Protein AF-A0A0C3FRU8-F1 (afdb_monomer_lite)

Structure (mmCIF, N/CA/C/O backbone):
data_AF-A0A0C3FRU8-F1
#
_entry.id   AF-A0A0C3FRU8-F1
#
loop_
_atom_site.group_PDB
_atom_site.id
_atom_site.type_symbol
_atom_site.label_atom_id
_atom_site.label_alt_id
_atom_site.label_comp_id
_atom_site.label_asym_id
_atom_site.label_entity_id
_atom_site.label_seq_id
_atom_site.pdbx_PDB_ins_code
_atom_site.Cartn_x
_atom_site.Cartn_y
_atom_site.Cartn_z
_atom_site.occupancy
_atom_site.B_iso_or_equiv
_atom_site.auth_seq_id
_atom_site.auth_comp_id
_atom_site.auth_asym_id
_atom_site.auth_atom_id
_atom_site.pdbx_PDB_model_num
ATOM 1 N N . MET A 1 1 ? 26.651 2.611 -16.650 1.00 27.42 1 MET A N 1
ATOM 2 C CA . MET A 1 1 ? 25.769 3.786 -16.815 1.00 27.42 1 MET A CA 1
ATOM 3 C C . MET A 1 1 ? 24.442 3.324 -16.252 1.00 27.42 1 MET A C 1
ATOM 5 O O . MET A 1 1 ? 23.849 2.434 -16.842 1.00 27.42 1 MET A O 1
ATOM 9 N N . PHE A 1 2 ? 24.129 3.747 -15.031 1.00 24.03 2 PHE A N 1
ATOM 10 C CA . PHE A 1 2 ? 23.036 3.198 -14.231 1.00 24.03 2 PHE A CA 1
ATOM 11 C C . PHE A 1 2 ? 21.707 3.768 -14.734 1.00 24.03 2 PHE A C 1
ATOM 13 O O . PHE A 1 2 ? 21.603 4.980 -14.924 1.00 24.03 2 PHE A O 1
ATOM 20 N N . GLY A 1 3 ? 20.741 2.897 -15.025 1.00 29.14 3 GLY A N 1
ATOM 21 C CA . GLY A 1 3 ? 19.379 3.303 -15.348 1.00 29.14 3 GLY A CA 1
ATOM 22 C C . GLY A 1 3 ? 18.681 3.695 -14.055 1.00 29.14 3 GLY A C 1
ATOM 23 O O . GLY A 1 3 ? 18.432 2.847 -13.211 1.00 29.14 3 GLY A O 1
ATOM 24 N N . GLU A 1 4 ? 18.432 4.987 -13.870 1.00 30.77 4 GLU A N 1
ATOM 25 C CA . GLU A 1 4 ? 17.578 5.464 -12.784 1.00 30.77 4 GLU A CA 1
ATOM 26 C C . GLU A 1 4 ? 16.151 4.933 -13.012 1.00 30.77 4 GLU A C 1
ATOM 28 O O . GLU A 1 4 ? 15.648 5.081 -14.133 1.00 30.77 4 GLU A O 1
ATOM 33 N N . PRO A 1 5 ? 15.456 4.385 -11.997 1.00 36.12 5 PRO A N 1
ATOM 34 C CA . PRO A 1 5 ? 14.020 4.171 -12.093 1.00 36.12 5 PRO A CA 1
ATOM 35 C C . PRO A 1 5 ? 13.363 5.534 -12.304 1.00 36.12 5 PRO A C 1
ATOM 37 O O . PRO A 1 5 ? 13.671 6.496 -11.606 1.00 36.12 5 PRO A O 1
ATOM 40 N N . LYS A 1 6 ? 12.487 5.661 -13.295 1.00 37.97 6 LYS A N 1
ATOM 41 C CA . LYS A 1 6 ? 11.754 6.904 -13.594 1.00 37.97 6 LYS A CA 1
ATOM 42 C C . LYS A 1 6 ? 10.280 6.667 -13.324 1.00 37.97 6 LYS A C 1
ATOM 44 O O . LYS A 1 6 ? 9.887 5.515 -13.386 1.00 37.97 6 LYS A O 1
ATOM 49 N N . TYR A 1 7 ? 9.518 7.744 -13.064 1.00 50.06 7 TYR A N 1
ATOM 50 C CA . TYR A 1 7 ? 8.046 7.932 -13.161 1.00 50.06 7 TYR A CA 1
ATOM 51 C C . TYR A 1 7 ? 7.369 8.620 -11.941 1.00 50.06 7 TYR A C 1
ATOM 53 O O . TYR A 1 7 ? 8.049 9.232 -11.135 1.00 50.06 7 TYR A O 1
ATOM 61 N N . TRP A 1 8 ? 6.030 8.753 -11.941 1.00 41.44 8 TRP A N 1
ATOM 62 C CA . TRP A 1 8 ? 5.285 10.034 -11.983 1.00 41.44 8 TRP A CA 1
ATOM 63 C C . TRP A 1 8 ? 4.679 10.591 -10.670 1.00 41.44 8 TRP A C 1
ATOM 65 O O . TRP A 1 8 ? 3.616 10.144 -10.251 1.00 41.44 8 TRP A O 1
ATOM 75 N N . SER A 1 9 ? 5.152 11.766 -10.231 1.00 34.16 9 SER A N 1
ATOM 76 C CA . SER A 1 9 ? 4.346 12.812 -9.565 1.00 34.16 9 SER A CA 1
ATOM 77 C C . SER A 1 9 ? 4.617 14.171 -10.229 1.00 34.16 9 SER A C 1
ATOM 79 O O . SER A 1 9 ? 5.752 14.484 -10.573 1.00 34.16 9 SER A O 1
ATOM 81 N N . GLU A 1 10 ? 3.580 14.990 -10.461 1.00 37.12 10 GLU A N 1
ATOM 82 C CA . GLU A 1 10 ? 3.728 16.330 -11.069 1.00 37.12 10 GLU A CA 1
ATOM 83 C C . GLU A 1 10 ? 4.418 17.338 -10.131 1.00 37.12 10 GLU A C 1
ATOM 85 O O . GLU A 1 10 ? 4.717 18.450 -10.568 1.00 37.12 10 GLU A O 1
ATOM 90 N N . THR A 1 11 ? 4.678 16.969 -8.872 1.00 39.62 11 THR A N 1
ATOM 91 C CA . THR A 1 11 ? 5.199 17.902 -7.870 1.00 39.62 11 THR A CA 1
ATOM 92 C C . THR A 1 11 ? 6.456 17.441 -7.147 1.00 39.62 11 THR A C 1
ATOM 94 O O . THR A 1 11 ? 7.311 18.289 -6.942 1.00 39.62 11 THR A O 1
ATOM 97 N N . GLU A 1 12 ? 6.638 16.173 -6.775 1.00 38.62 12 GLU A N 1
ATOM 98 C CA . GLU A 1 12 ? 7.762 15.792 -5.898 1.00 38.62 12 GLU A CA 1
ATOM 99 C C . GLU A 1 12 ? 8.149 14.318 -6.097 1.00 38.62 12 GLU A C 1
ATOM 101 O O . GLU A 1 12 ? 7.322 13.432 -5.896 1.00 38.62 12 GLU A O 1
ATOM 106 N N . GLY A 1 13 ? 9.403 14.065 -6.487 1.00 39.97 13 GLY A N 1
ATOM 107 C CA . GLY A 1 13 ? 10.055 12.757 -6.353 1.00 39.97 13 GLY A CA 1
ATOM 108 C C . GLY A 1 13 ? 9.931 11.781 -7.530 1.00 39.97 13 GLY A C 1
ATOM 109 O O . GLY A 1 13 ? 8.904 11.682 -8.200 1.00 39.97 13 GLY A O 1
ATOM 110 N N . ILE A 1 14 ? 11.024 11.048 -7.756 1.00 38.88 14 ILE A N 1
ATOM 111 C CA . ILE A 1 14 ? 11.092 9.859 -8.607 1.00 38.88 14 ILE A CA 1
ATOM 112 C C . ILE A 1 14 ? 10.197 8.784 -7.976 1.00 38.88 14 ILE A C 1
ATOM 114 O O . ILE A 1 14 ? 10.424 8.380 -6.839 1.00 38.88 14 ILE A O 1
ATOM 118 N N . GLN A 1 15 ? 9.175 8.342 -8.699 1.00 45.66 15 GLN A N 1
ATOM 119 C CA . GLN A 1 15 ? 8.294 7.241 -8.321 1.00 45.66 15 GLN A CA 1
ATOM 120 C C . GLN A 1 15 ? 8.460 6.110 -9.342 1.00 45.66 15 GLN A C 1
ATOM 122 O O . GLN A 1 15 ? 8.567 6.377 -10.536 1.00 45.66 15 GLN A O 1
ATOM 127 N N . SER A 1 16 ? 8.454 4.846 -8.915 1.00 46.94 16 SER A N 1
ATOM 128 C CA . SER A 1 16 ? 8.273 3.707 -9.826 1.00 46.94 16 SER A CA 1
ATOM 129 C C . SER A 1 16 ? 7.038 3.938 -10.719 1.00 46.94 16 SER A C 1
ATOM 131 O O . SER A 1 16 ? 6.096 4.609 -10.297 1.00 46.94 16 SER A O 1
ATOM 133 N N . GLY A 1 17 ? 7.032 3.399 -11.947 1.00 49.47 17 GLY A N 1
ATOM 134 C CA . GLY A 1 17 ? 6.033 3.566 -13.031 1.00 49.47 17 GLY A CA 1
ATOM 135 C C . GLY A 1 17 ? 4.591 3.165 -12.758 1.00 49.47 17 GLY A C 1
ATOM 136 O O . GLY A 1 17 ? 3.829 2.870 -13.679 1.00 49.47 17 GLY A O 1
ATOM 137 N N . VAL A 1 18 ? 4.195 3.156 -11.501 1.00 60.84 18 VAL A N 1
ATOM 138 C CA . VAL A 1 18 ? 3.008 2.507 -11.017 1.00 60.84 18 VAL A CA 1
ATOM 139 C C . VAL A 1 18 ? 1.852 3.498 -11.046 1.00 60.84 18 VAL A C 1
ATOM 141 O O . VAL A 1 18 ? 1.688 4.351 -10.179 1.00 60.84 18 VAL A O 1
ATOM 144 N N . GLU A 1 19 ? 1.043 3.411 -12.103 1.00 67.62 19 GLU A N 1
ATOM 145 C CA . GLU A 1 19 ? -0.151 4.244 -12.223 1.00 67.62 19 GLU A CA 1
ATOM 146 C C . GLU A 1 19 ? -1.104 3.994 -11.038 1.00 67.62 19 GLU A C 1
ATOM 148 O O . GLU A 1 19 ? -1.337 2.837 -10.671 1.00 67.62 19 GLU A O 1
ATOM 153 N N . PRO A 1 20 ? -1.737 5.042 -10.483 1.00 70.12 20 PRO A N 1
ATOM 154 C CA . PRO A 1 20 ? -2.763 4.864 -9.466 1.00 70.12 20 PRO A CA 1
ATOM 155 C C . PRO A 1 20 ? -3.944 4.058 -10.001 1.00 70.12 20 PRO A C 1
ATOM 157 O O . PRO A 1 20 ? -4.332 4.223 -11.164 1.00 70.12 20 PRO A O 1
ATOM 160 N N . CYS A 1 21 ? -4.580 3.244 -9.155 1.00 77.44 21 CYS A N 1
ATOM 161 C CA . CYS A 1 21 ? -5.745 2.480 -9.585 1.00 77.44 21 CYS A CA 1
ATOM 162 C C . CYS A 1 21 ? -6.875 3.424 -10.057 1.00 77.44 21 CYS A C 1
ATOM 164 O O . CYS A 1 21 ? -7.351 4.253 -9.271 1.00 77.44 21 CYS A O 1
ATOM 166 N N . PRO A 1 22 ? -7.347 3.314 -11.315 1.00 74.06 22 PRO A N 1
ATOM 167 C CA . PRO A 1 22 ? -8.336 4.233 -11.876 1.00 74.06 22 PRO A CA 1
ATOM 168 C C . PRO A 1 22 ? -9.780 3.875 -11.503 1.00 74.06 22 PRO A C 1
ATOM 170 O O . PRO A 1 22 ? -10.696 4.639 -11.802 1.00 74.06 22 PRO A O 1
ATOM 173 N N . THR A 1 23 ? -10.007 2.718 -10.886 1.00 80.69 23 THR A N 1
ATOM 174 C CA . THR A 1 23 ? -11.335 2.219 -10.508 1.00 80.69 23 THR A CA 1
ATOM 175 C C . THR A 1 23 ? -11.465 2.170 -8.992 1.00 80.69 23 THR A C 1
ATOM 177 O O . THR A 1 23 ? -10.533 1.696 -8.350 1.00 80.69 23 THR A O 1
ATOM 180 N N . PRO A 1 24 ? -12.582 2.613 -8.388 1.00 85.00 24 PRO A N 1
ATOM 181 C CA . PRO A 1 24 ? -12.748 2.560 -6.938 1.00 85.00 24 PRO A CA 1
ATOM 182 C C . PRO A 1 24 ? -12.550 1.145 -6.377 1.00 85.00 24 PRO A C 1
ATOM 184 O O . PRO A 1 24 ? -13.240 0.214 -6.791 1.00 85.00 24 PRO A O 1
ATOM 187 N N . ILE A 1 25 ? -11.649 1.004 -5.405 1.00 87.25 25 ILE A N 1
ATOM 188 C CA . ILE A 1 25 ? -11.403 -0.240 -4.671 1.00 87.25 25 ILE A CA 1
ATOM 189 C C . ILE A 1 25 ? -12.014 -0.138 -3.271 1.00 87.25 25 ILE A C 1
ATOM 191 O O . ILE A 1 25 ? -12.001 0.912 -2.621 1.00 87.25 25 ILE A O 1
ATOM 195 N N . SER A 1 26 ? -12.569 -1.249 -2.790 1.00 89.31 26 SER A N 1
ATOM 196 C CA . SER A 1 26 ? -13.027 -1.357 -1.409 1.00 89.31 26 SER A CA 1
ATOM 197 C C . SER A 1 26 ? -11.831 -1.438 -0.464 1.00 89.31 26 SER A C 1
ATOM 199 O O . SER A 1 26 ? -11.007 -2.333 -0.591 1.00 89.31 26 SER A O 1
ATOM 201 N N . LEU A 1 27 ? -11.772 -0.590 0.565 1.00 89.88 27 LEU A N 1
ATOM 202 C CA . LEU A 1 27 ? -10.746 -0.720 1.613 1.00 89.88 27 LEU A CA 1
ATOM 203 C C . LEU A 1 27 ? -10.703 -2.128 2.229 1.00 89.88 27 LEU A C 1
ATOM 205 O O . LEU A 1 27 ? -9.643 -2.605 2.607 1.00 89.88 27 LEU A O 1
ATOM 209 N N . LYS A 1 28 ? -11.852 -2.814 2.303 1.00 92.44 28 LYS A N 1
ATOM 210 C CA . LYS A 1 28 ? -11.923 -4.176 2.842 1.00 92.44 28 LYS A CA 1
ATOM 211 C C . LYS A 1 28 ? -11.175 -5.191 1.971 1.00 92.44 28 LYS A C 1
ATOM 213 O O . LYS A 1 28 ? -10.646 -6.151 2.513 1.00 92.44 28 LYS A O 1
ATOM 218 N N . SER A 1 29 ? -11.143 -5.011 0.647 1.00 91.12 29 SER A N 1
ATOM 219 C CA . SER A 1 29 ? -10.400 -5.921 -0.239 1.00 91.12 29 SER A CA 1
ATOM 220 C C . SER A 1 29 ? -8.891 -5.693 -0.190 1.00 91.12 29 SER A C 1
ATOM 222 O O . SER A 1 29 ? -8.154 -6.514 -0.713 1.00 91.12 29 SER A O 1
ATOM 224 N N . LEU A 1 30 ? -8.444 -4.600 0.434 1.00 92.62 30 LEU A N 1
ATOM 225 C CA . LEU A 1 30 ? -7.033 -4.313 0.687 1.00 92.62 30 LEU A CA 1
ATOM 226 C C . LEU A 1 30 ? -6.569 -4.817 2.063 1.00 92.62 30 LEU A C 1
ATOM 228 O O . LEU A 1 30 ? -5.451 -4.530 2.469 1.00 92.62 30 LEU A O 1
ATOM 232 N N . CYS A 1 31 ? -7.424 -5.505 2.828 1.00 94.94 31 CYS A N 1
ATOM 233 C CA . CYS A 1 31 ? -6.981 -6.114 4.077 1.00 94.94 31 CYS A CA 1
ATOM 234 C C . CYS A 1 31 ? -6.027 -7.280 3.804 1.00 94.94 31 CYS A C 1
ATOM 236 O O . CYS A 1 31 ? -6.261 -8.082 2.898 1.00 94.94 31 CYS A O 1
ATOM 238 N N . GLY A 1 32 ? -5.006 -7.396 4.645 1.00 94.81 32 GLY A N 1
ATOM 239 C CA . GLY A 1 32 ? -3.958 -8.401 4.544 1.00 94.81 32 GLY A CA 1
ATOM 240 C C . GLY A 1 32 ? -2.595 -7.823 4.899 1.00 94.81 32 GLY A C 1
ATOM 241 O O . GLY A 1 32 ? -2.481 -6.670 5.325 1.00 94.81 32 GLY A O 1
ATOM 242 N N . THR A 1 33 ? -1.575 -8.644 4.697 1.00 95.00 33 THR A N 1
ATOM 243 C CA . THR A 1 33 ? -0.170 -8.288 4.885 1.00 95.00 33 THR A CA 1
ATOM 244 C C . THR A 1 33 ? 0.478 -8.130 3.517 1.00 95.00 33 THR A C 1
ATOM 246 O O . THR A 1 33 ? 0.194 -8.903 2.607 1.00 95.00 33 THR A O 1
ATOM 249 N N . TYR A 1 34 ? 1.339 -7.135 3.364 1.00 92.69 34 TYR A N 1
ATOM 250 C CA . TYR A 1 34 ? 2.034 -6.816 2.127 1.00 92.69 34 TYR A CA 1
ATOM 251 C C . TYR A 1 34 ? 3.535 -6.715 2.410 1.00 92.69 34 TYR A C 1
ATOM 253 O O . TYR A 1 34 ? 3.928 -5.881 3.223 1.00 92.69 34 TYR A O 1
ATOM 261 N N . SER A 1 35 ? 4.368 -7.537 1.766 1.00 89.44 35 SER A N 1
ATOM 262 C CA . SER A 1 35 ? 5.830 -7.388 1.853 1.00 89.44 35 SER A CA 1
ATOM 263 C C . SER A 1 35 ? 6.278 -6.195 1.040 1.00 89.44 35 SER A C 1
ATOM 265 O O . SER A 1 35 ? 5.776 -5.987 -0.069 1.00 89.44 35 SER A O 1
ATOM 267 N N . TRP A 1 36 ? 7.248 -5.450 1.564 1.00 86.00 36 TRP A N 1
ATOM 268 C CA . TRP A 1 36 ? 7.957 -4.477 0.749 1.00 86.00 36 TRP A CA 1
ATOM 269 C C . TRP A 1 36 ? 8.675 -5.176 -0.384 1.00 86.00 36 TRP A C 1
ATOM 271 O O . TRP A 1 36 ? 9.296 -6.218 -0.210 1.00 86.00 36 TRP A O 1
ATOM 281 N N . VAL A 1 37 ? 8.583 -4.558 -1.542 1.00 78.12 37 VAL A N 1
ATOM 282 C CA . VAL A 1 37 ? 9.242 -5.001 -2.746 1.00 78.12 37 VAL A CA 1
ATOM 283 C C . VAL A 1 37 ? 10.389 -4.046 -3.013 1.00 78.12 37 VAL A C 1
ATOM 285 O O . VAL A 1 37 ? 10.183 -2.832 -3.096 1.00 78.12 37 VAL A O 1
ATOM 288 N N . PHE A 1 38 ? 11.584 -4.603 -3.168 1.00 63.72 38 PHE A N 1
ATOM 289 C CA . PHE A 1 38 ? 12.757 -3.854 -3.584 1.00 63.72 38 PHE A CA 1
ATOM 290 C C . PHE A 1 38 ? 13.011 -4.082 -5.072 1.00 63.72 38 PHE A C 1
ATOM 292 O O . PHE A 1 38 ? 12.998 -5.214 -5.551 1.00 63.72 38 PHE A O 1
ATOM 299 N N . ASP A 1 39 ? 13.247 -2.993 -5.794 1.00 55.28 39 ASP A N 1
ATOM 300 C CA . ASP A 1 39 ? 13.857 -3.037 -7.115 1.00 55.28 39 ASP A CA 1
ATOM 301 C C . ASP A 1 39 ? 15.218 -2.366 -7.003 1.00 55.28 39 ASP A C 1
ATOM 303 O O . ASP A 1 39 ? 15.351 -1.142 -7.050 1.00 55.28 39 ASP A O 1
ATOM 307 N N . GLY A 1 40 ? 16.227 -3.182 -6.744 1.00 42.47 40 GLY A N 1
ATOM 308 C CA . GLY A 1 40 ? 17.600 -2.740 -6.771 1.00 42.47 40 GLY A CA 1
ATOM 309 C C . GLY A 1 40 ? 18.480 -3.879 -7.232 1.00 42.47 40 GLY A C 1
ATOM 310 O O . GLY A 1 40 ? 18.501 -4.940 -6.617 1.00 42.47 40 GLY A O 1
ATOM 311 N N . ASP A 1 41 ? 19.278 -3.606 -8.259 1.00 37.22 41 ASP A N 1
ATOM 312 C CA . ASP A 1 41 ? 20.446 -4.399 -8.661 1.00 37.22 41 ASP A CA 1
ATOM 313 C C . ASP A 1 41 ? 21.491 -4.566 -7.527 1.00 37.22 41 ASP A C 1
ATOM 315 O O . ASP A 1 41 ? 22.546 -5.167 -7.726 1.00 37.22 41 ASP A O 1
ATOM 319 N N . SER A 1 42 ? 21.250 -4.045 -6.320 1.00 39.78 42 SER A N 1
ATOM 320 C CA . SER A 1 42 ? 22.130 -4.193 -5.165 1.00 39.78 42 SER A CA 1
ATOM 321 C C . SER A 1 42 ? 21.792 -5.456 -4.369 1.00 39.78 42 SER A C 1
ATOM 323 O O . SER A 1 42 ? 21.337 -5.386 -3.227 1.00 39.78 42 SER A O 1
ATOM 325 N N . GLN A 1 43 ? 22.114 -6.623 -4.929 1.00 37.19 43 GLN A N 1
ATOM 326 C CA . GLN A 1 43 ? 22.325 -7.831 -4.116 1.00 37.19 43 GLN A CA 1
ATOM 327 C C . GLN A 1 43 ? 23.436 -7.643 -3.056 1.00 37.19 43 GLN A C 1
ATOM 329 O O . GLN A 1 43 ? 23.605 -8.497 -2.193 1.00 37.19 43 GLN A O 1
ATOM 334 N N . GLU A 1 44 ? 24.193 -6.539 -3.098 1.00 40.50 44 GLU A N 1
ATOM 335 C CA . GLU A 1 44 ? 25.337 -6.291 -2.215 1.00 40.50 44 GLU A CA 1
ATOM 336 C C . GLU A 1 44 ? 25.022 -5.585 -0.879 1.00 40.50 44 GLU A C 1
ATOM 338 O O . GLU A 1 44 ? 25.922 -5.517 -0.049 1.00 40.50 44 GLU A O 1
ATOM 343 N N . GLU A 1 45 ? 23.803 -5.091 -0.603 1.00 39.44 45 GLU A N 1
ATOM 344 C CA . GLU A 1 45 ? 23.579 -4.264 0.612 1.00 39.44 45 GLU A CA 1
ATOM 345 C C . GLU A 1 45 ? 22.422 -4.660 1.547 1.00 39.44 45 GLU A C 1
ATOM 347 O O . GLU A 1 45 ? 22.187 -3.968 2.537 1.00 39.44 45 GLU A O 1
ATOM 352 N N . CYS A 1 46 ? 21.733 -5.784 1.344 1.00 42.03 46 CYS A N 1
ATOM 353 C CA . CYS A 1 46 ? 20.736 -6.259 2.315 1.00 42.03 46 CYS A CA 1
ATOM 354 C C . CYS A 1 46 ? 20.896 -7.760 2.582 1.00 42.03 46 CYS A C 1
ATOM 356 O O . CYS A 1 46 ? 20.217 -8.590 1.991 1.00 42.03 46 CYS A O 1
ATOM 358 N N . GLU A 1 47 ? 21.791 -8.110 3.513 1.00 45.00 47 GLU A N 1
ATOM 359 C CA . GLU A 1 47 ? 21.866 -9.462 4.100 1.00 45.00 47 GLU A CA 1
ATOM 360 C C . GLU A 1 47 ? 20.618 -9.807 4.947 1.00 45.00 47 GLU A C 1
ATOM 362 O O . GLU A 1 47 ? 20.431 -10.957 5.351 1.00 45.00 47 GLU A O 1
ATOM 367 N N . GLU A 1 48 ? 19.742 -8.832 5.210 1.00 48.94 48 GLU A N 1
ATOM 368 C CA . GLU A 1 48 ? 18.457 -9.046 5.871 1.00 48.94 48 GLU A CA 1
ATOM 369 C C . GLU A 1 48 ? 17.370 -9.347 4.835 1.00 48.94 48 GLU A C 1
ATOM 371 O O . GLU A 1 48 ? 16.941 -8.485 4.074 1.00 48.94 48 GLU A O 1
ATOM 376 N N . THR A 1 49 ? 16.913 -10.598 4.834 1.00 52.12 49 THR A N 1
ATOM 377 C CA . THR A 1 49 ? 15.859 -11.111 3.947 1.00 52.12 49 THR A CA 1
ATOM 378 C C . THR A 1 49 ? 14.474 -10.530 4.242 1.00 52.12 49 THR A C 1
ATOM 380 O O . THR A 1 49 ? 13.625 -10.584 3.370 1.00 52.12 49 THR A O 1
ATOM 383 N N . ASP A 1 50 ? 14.237 -9.934 5.419 1.00 65.31 50 ASP A N 1
ATOM 384 C CA . ASP A 1 50 ? 12.946 -9.330 5.789 1.00 65.31 50 ASP A CA 1
ATOM 385 C C . ASP A 1 50 ? 13.094 -7.818 6.012 1.00 65.31 50 ASP A C 1
ATOM 387 O O . ASP A 1 50 ? 13.240 -7.344 7.142 1.00 65.31 50 ASP A O 1
ATOM 391 N N . PHE A 1 51 ? 13.002 -7.043 4.927 1.00 75.50 51 PHE A N 1
ATOM 392 C CA . PHE A 1 51 ? 12.947 -5.573 4.976 1.00 75.50 51 PHE A CA 1
ATOM 393 C C . PHE A 1 51 ? 11.662 -5.054 5.655 1.00 75.50 51 PHE A C 1
ATOM 395 O O . PHE A 1 51 ? 11.525 -3.860 5.938 1.00 75.50 51 PHE A O 1
ATOM 402 N N . GLY A 1 52 ? 10.714 -5.946 5.953 1.00 87.94 52 GLY A N 1
ATOM 403 C CA . GLY A 1 52 ? 9.487 -5.673 6.679 1.00 87.94 52 GLY A CA 1
ATOM 404 C C . GLY A 1 52 ? 8.241 -5.721 5.799 1.00 87.94 52 GLY A C 1
ATOM 405 O O . GLY A 1 52 ? 8.228 -6.259 4.690 1.00 87.94 52 GLY A O 1
ATOM 406 N N . PHE A 1 53 ? 7.148 -5.170 6.320 1.00 92.31 53 PHE A N 1
ATOM 407 C CA . PHE A 1 53 ? 5.835 -5.278 5.702 1.00 92.31 53 PHE A CA 1
ATOM 408 C C . PHE A 1 53 ? 4.880 -4.156 6.116 1.00 92.31 53 PHE A C 1
ATOM 410 O O . PHE A 1 53 ? 5.068 -3.457 7.115 1.00 92.31 53 PHE A O 1
ATOM 417 N N . PHE A 1 54 ? 3.798 -4.041 5.356 1.00 93.56 54 PHE A N 1
ATOM 418 C CA . PHE A 1 54 ? 2.614 -3.254 5.666 1.00 93.56 54 PHE A CA 1
ATOM 419 C C . PHE A 1 54 ? 1.427 -4.186 5.905 1.00 93.56 54 PHE A C 1
ATOM 421 O O . PHE A 1 54 ? 1.088 -5.005 5.057 1.00 93.56 54 PHE A O 1
ATOM 428 N N . GLU A 1 55 ? 0.756 -4.053 7.040 1.00 96.12 55 GLU A N 1
ATOM 429 C CA . GLU A 1 55 ? -0.472 -4.777 7.348 1.00 96.12 55 GLU A CA 1
ATOM 430 C C . GLU A 1 55 ? -1.650 -3.813 7.455 1.00 96.12 55 GLU A C 1
ATOM 432 O O . GLU A 1 55 ? -1.573 -2.780 8.125 1.00 96.12 55 GLU A O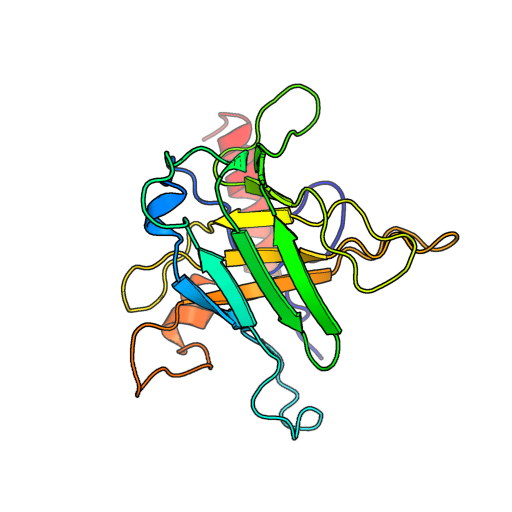 1
ATOM 437 N N . LEU A 1 56 ? -2.771 -4.192 6.845 1.00 97.06 56 LEU A N 1
ATOM 438 C CA . LEU A 1 56 ? -4.042 -3.495 6.965 1.00 97.06 56 LEU A CA 1
ATOM 439 C C . LEU A 1 56 ? -5.135 -4.462 7.414 1.00 97.06 56 LEU A C 1
ATOM 441 O O . LEU A 1 56 ? -5.393 -5.487 6.784 1.00 97.06 56 LEU A O 1
ATOM 445 N N . SER A 1 57 ? -5.864 -4.093 8.460 1.00 96.88 57 SER A N 1
ATOM 446 C CA . SER A 1 57 ? -6.919 -4.920 9.035 1.00 96.88 57 SER A CA 1
ATOM 447 C C . SER A 1 57 ? -8.180 -4.117 9.350 1.00 96.88 57 SER A C 1
ATOM 449 O O . SER A 1 57 ? -8.154 -2.921 9.650 1.00 96.88 57 SER A O 1
ATOM 451 N N . LEU A 1 58 ? -9.329 -4.790 9.258 1.00 96.31 58 LEU A N 1
ATOM 452 C CA . LEU A 1 58 ? -10.609 -4.293 9.753 1.00 96.31 58 LEU A CA 1
ATOM 453 C C . LEU A 1 58 ? -10.994 -5.130 10.978 1.00 96.31 58 LEU A C 1
ATOM 455 O O . LEU A 1 58 ? -11.328 -6.306 10.810 1.00 96.31 58 LEU A O 1
ATOM 459 N N . PRO A 1 59 ? -10.991 -4.556 12.194 1.00 94.75 59 PRO A N 1
ATOM 460 C CA . PRO A 1 59 ? -11.332 -5.302 13.394 1.00 94.75 59 PRO A CA 1
ATOM 461 C C . PRO A 1 59 ? -12.733 -5.942 13.305 1.00 94.75 59 PRO A C 1
ATOM 463 O O . PRO A 1 59 ? -13.659 -5.325 12.754 1.00 94.75 59 PRO A O 1
ATOM 466 N N . PRO A 1 60 ? -12.934 -7.149 13.871 1.00 93.56 60 PRO A N 1
ATOM 467 C CA . PRO A 1 60 ? -14.213 -7.851 13.816 1.00 93.56 60 PRO A CA 1
ATOM 468 C C . PRO A 1 60 ? -15.389 -6.997 14.309 1.00 93.56 60 PRO A C 1
ATOM 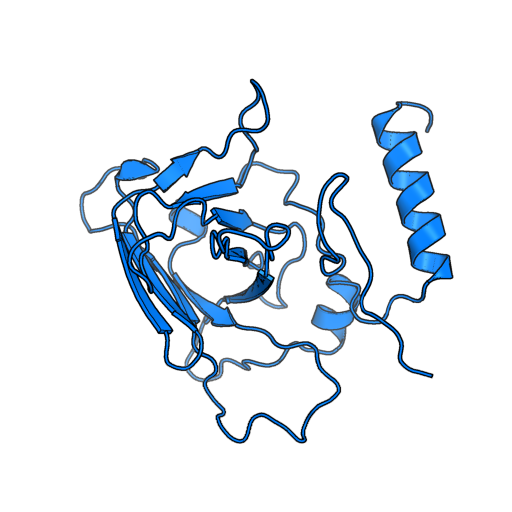470 O O . PRO A 1 60 ? -15.298 -6.276 15.303 1.00 93.56 60 PRO A O 1
ATOM 473 N N . GLY A 1 61 ? -16.515 -7.064 13.595 1.00 92.00 61 GLY A N 1
ATOM 474 C CA . GLY A 1 61 ? -17.736 -6.328 13.944 1.00 92.00 61 GLY A CA 1
ATOM 475 C C . GLY A 1 61 ? -17.699 -4.819 13.664 1.00 92.00 61 GLY A C 1
ATOM 476 O O . GLY A 1 61 ? -18.697 -4.135 13.905 1.00 92.00 61 GLY A O 1
ATOM 477 N N . LYS A 1 62 ? -16.599 -4.267 13.134 1.00 93.50 62 LYS A N 1
ATOM 478 C CA . LYS A 1 62 ? -16.539 -2.863 12.704 1.00 93.50 62 LYS A CA 1
ATOM 479 C C . LYS A 1 62 ? -17.096 -2.682 11.293 1.00 93.50 62 LYS A C 1
ATOM 481 O O . LYS A 1 62 ? -16.997 -3.550 10.429 1.00 93.50 62 LYS A O 1
ATOM 486 N N . ARG A 1 63 ? -17.684 -1.508 11.048 1.00 92.06 63 ARG A N 1
ATOM 487 C CA . ARG A 1 63 ? -18.100 -1.100 9.699 1.00 92.06 63 ARG A CA 1
ATOM 488 C C . ARG A 1 63 ? -16.858 -0.727 8.876 1.00 92.06 63 ARG A C 1
ATOM 490 O O . ARG A 1 63 ? -15.952 -0.124 9.444 1.00 92.06 63 ARG A O 1
ATOM 497 N N . PRO A 1 64 ? -16.824 -1.001 7.559 1.00 92.06 64 PRO A N 1
ATOM 498 C CA . PRO A 1 64 ? -15.672 -0.726 6.695 1.00 92.06 64 PRO A CA 1
ATOM 499 C C . PRO A 1 64 ? -15.569 0.768 6.330 1.00 92.06 64 PRO A C 1
ATOM 501 O O . PRO A 1 64 ? -15.616 1.157 5.166 1.00 92.06 64 PRO A O 1
ATOM 504 N N . LEU A 1 65 ? -15.468 1.631 7.338 1.00 92.50 65 LEU A N 1
ATOM 505 C CA . LEU A 1 65 ? -15.206 3.062 7.188 1.00 92.50 65 LEU A CA 1
ATOM 506 C C . LEU A 1 65 ? -13.705 3.314 7.368 1.00 92.50 65 LEU A C 1
ATOM 508 O O . LEU A 1 65 ? -13.123 2.660 8.228 1.00 92.50 65 LEU A O 1
ATOM 512 N N . PRO A 1 66 ? -13.077 4.287 6.672 1.00 92.25 66 PRO A N 1
ATOM 513 C CA . PRO A 1 66 ? -11.634 4.540 6.782 1.00 92.25 66 PRO A CA 1
ATOM 514 C C . PRO A 1 66 ? -11.125 4.630 8.229 1.00 92.25 66 PRO A C 1
ATOM 516 O O . PRO A 1 66 ? -10.145 3.994 8.595 1.00 92.25 66 PRO A O 1
ATOM 519 N N . ALA A 1 67 ? -11.851 5.334 9.099 1.00 93.69 67 ALA A N 1
ATOM 520 C CA . ALA A 1 67 ? -11.481 5.496 10.505 1.00 93.69 67 ALA A CA 1
ATOM 521 C C . ALA A 1 67 ? -11.553 4.206 11.348 1.00 93.69 67 ALA A C 1
ATOM 523 O O . ALA A 1 67 ? -11.129 4.226 12.497 1.00 93.69 67 ALA A O 1
ATOM 524 N N . SER A 1 68 ? -12.141 3.127 10.826 1.00 94.19 68 SER A N 1
ATOM 525 C CA . SER A 1 68 ? -12.289 1.838 11.512 1.00 94.19 68 SER A CA 1
ATOM 526 C C . SER A 1 68 ? -11.189 0.833 11.178 1.00 94.19 68 SER A C 1
ATOM 528 O O . SER A 1 68 ? -11.151 -0.206 11.824 1.00 94.19 68 SER A O 1
ATOM 530 N N . PHE A 1 69 ? -10.332 1.118 10.196 1.00 96.12 69 PHE A N 1
ATOM 531 C CA . PHE A 1 69 ? -9.201 0.257 9.860 1.00 96.12 69 PHE A CA 1
ATOM 532 C C . PHE A 1 69 ? -8.030 0.508 10.801 1.00 96.12 69 PHE A C 1
ATOM 534 O O . PHE A 1 69 ? -7.824 1.626 11.275 1.00 96.12 69 PHE A O 1
ATOM 541 N N . THR A 1 70 ? -7.263 -0.536 11.044 1.00 96.06 70 THR A N 1
ATOM 542 C CA . THR A 1 70 ? -6.012 -0.522 11.794 1.00 96.06 70 THR A CA 1
ATOM 543 C C . THR A 1 70 ? -4.919 -1.079 10.910 1.00 96.06 70 THR A C 1
ATOM 545 O O . THR A 1 70 ? -5.204 -1.750 9.918 1.00 96.06 70 THR A O 1
ATOM 548 N N . GLY A 1 71 ? -3.677 -0.824 11.267 1.00 96.00 71 GLY A N 1
ATOM 549 C CA . GLY A 1 71 ? -2.580 -1.474 10.588 1.00 96.00 71 GLY A CA 1
ATOM 550 C C . GLY A 1 71 ? -1.280 -1.339 11.335 1.00 96.00 71 GLY A C 1
ATOM 551 O O . GLY A 1 71 ? -1.201 -0.700 12.388 1.00 96.00 71 GLY A O 1
ATOM 552 N N . TYR A 1 72 ? -0.278 -1.980 10.769 1.00 95.38 72 TYR A N 1
ATOM 553 C CA . TYR A 1 72 ? 1.061 -2.058 11.310 1.00 95.38 72 TYR A CA 1
ATOM 554 C C . TYR A 1 72 ? 2.043 -1.943 10.158 1.00 95.38 72 TYR A C 1
ATOM 556 O O . TYR A 1 72 ? 1.797 -2.451 9.065 1.00 95.38 72 TYR A O 1
ATOM 564 N N . VAL A 1 73 ? 3.121 -1.212 10.385 1.00 93.00 73 VAL A N 1
ATOM 565 C CA . VAL A 1 73 ? 4.138 -0.946 9.376 1.00 93.00 73 VAL A CA 1
ATOM 566 C C . VAL A 1 73 ? 5.476 -1.268 10.006 1.00 93.00 73 VAL A C 1
ATOM 568 O O . VAL A 1 73 ? 5.805 -0.667 11.025 1.00 93.00 73 VAL A O 1
ATOM 571 N N . LYS A 1 74 ? 6.224 -2.191 9.405 1.00 90.50 74 LYS A N 1
ATOM 572 C CA . LYS A 1 74 ? 7.610 -2.526 9.744 1.00 90.50 74 LYS A CA 1
ATOM 573 C C . LYS A 1 74 ? 8.471 -2.232 8.525 1.00 90.50 74 LYS A C 1
ATOM 575 O O . LYS A 1 74 ? 8.179 -2.764 7.466 1.00 90.50 74 LYS A O 1
ATOM 580 N N . LEU A 1 75 ? 9.495 -1.404 8.653 1.00 84.88 75 LEU A N 1
ATOM 581 C CA . LEU A 1 75 ? 10.410 -0.991 7.592 1.00 84.88 75 LEU A CA 1
ATOM 582 C C . LEU A 1 75 ? 11.838 -1.012 8.156 1.00 84.88 75 LEU A C 1
ATOM 584 O O . LEU A 1 75 ? 12.247 -0.092 8.869 1.00 84.88 75 LEU A O 1
ATOM 588 N N . GLY A 1 76 ? 12.578 -2.088 7.892 1.00 82.31 76 GLY A N 1
ATOM 589 C CA . GLY A 1 76 ? 13.831 -2.393 8.584 1.00 82.31 76 GLY A CA 1
ATOM 590 C C . GLY A 1 76 ? 13.618 -2.460 10.100 1.00 82.31 76 GLY A C 1
ATOM 591 O O . GLY A 1 76 ? 12.807 -3.246 10.594 1.00 82.31 76 GLY A O 1
ATOM 592 N N . THR A 1 77 ? 14.310 -1.593 10.840 1.00 80.00 77 THR A N 1
ATOM 593 C CA . THR A 1 77 ? 14.184 -1.465 12.303 1.00 80.00 77 THR A CA 1
ATOM 594 C C . THR A 1 77 ? 13.045 -0.546 12.754 1.00 80.00 77 THR A C 1
ATOM 596 O O . THR A 1 77 ? 12.753 -0.482 13.948 1.00 80.00 77 THR A O 1
ATOM 599 N N . LEU A 1 78 ? 12.403 0.176 11.831 1.00 83.38 78 LEU A N 1
ATOM 600 C CA . LEU A 1 78 ? 11.309 1.091 12.143 1.00 83.38 78 LEU A CA 1
ATOM 601 C C . LEU A 1 78 ? 9.992 0.330 12.145 1.00 83.38 78 LEU A C 1
ATOM 603 O O . LEU A 1 78 ? 9.583 -0.210 11.122 1.00 83.38 78 LEU A O 1
ATOM 607 N N . GLU A 1 79 ? 9.282 0.325 13.265 1.00 90.38 79 GLU A N 1
ATOM 608 C CA . GLU A 1 79 ? 7.981 -0.326 13.354 1.00 90.38 79 GLU A CA 1
ATOM 609 C C . GLU A 1 79 ? 6.971 0.511 14.131 1.00 90.38 79 GLU A C 1
ATOM 611 O O . GLU A 1 79 ? 7.312 1.169 15.113 1.00 90.38 79 GLU A O 1
ATOM 616 N N . SER A 1 80 ? 5.717 0.536 13.677 1.00 92.06 80 SER A N 1
ATOM 617 C CA . SER A 1 80 ? 4.663 1.291 14.356 1.00 92.06 80 SER A CA 1
ATOM 618 C C . SER A 1 80 ? 3.267 0.817 13.955 1.00 92.06 80 SER A C 1
ATOM 620 O O . SER A 1 80 ? 3.038 0.326 12.848 1.00 92.06 80 SER A O 1
ATOM 622 N N . TYR A 1 81 ? 2.314 0.977 14.874 1.00 94.00 81 TYR A N 1
ATOM 623 C CA . TYR A 1 81 ? 0.898 0.688 14.652 1.00 94.00 81 TYR A CA 1
ATOM 624 C C . TYR A 1 81 ? 0.134 1.979 14.384 1.00 94.00 81 TYR A C 1
ATOM 626 O O . TYR A 1 81 ? 0.326 2.982 15.073 1.00 94.00 81 TYR A O 1
ATOM 634 N N . PHE A 1 82 ? -0.825 1.930 13.464 1.00 92.38 82 PHE A N 1
ATOM 635 C CA . PHE A 1 82 ? -1.739 3.038 13.220 1.00 92.38 82 PHE A CA 1
ATOM 636 C C . PHE A 1 82 ? -3.199 2.654 13.443 1.00 92.38 82 PHE A C 1
ATOM 638 O O . PHE A 1 82 ? -3.639 1.525 13.212 1.00 92.38 82 PHE A O 1
ATOM 645 N N . HIS A 1 83 ? -3.977 3.653 13.863 1.00 92.38 83 HIS A N 1
ATOM 646 C CA . HIS A 1 83 ? -5.403 3.516 14.128 1.00 92.38 83 HIS A CA 1
ATOM 647 C C . HIS A 1 83 ? -6.200 4.533 13.320 1.00 92.38 83 HIS A C 1
ATOM 649 O O . HIS A 1 83 ? -6.222 5.735 13.594 1.00 92.38 83 HIS A O 1
ATOM 655 N N . GLY A 1 84 ? -6.934 4.017 12.345 1.00 91.69 84 GLY A N 1
ATOM 656 C CA . GLY A 1 84 ? -7.826 4.786 11.508 1.00 91.69 84 GLY A CA 1
ATOM 657 C C . GLY A 1 84 ? -7.120 5.503 10.366 1.00 91.69 84 GLY A C 1
ATOM 658 O O . GLY A 1 84 ? -6.010 6.021 10.468 1.00 91.69 84 GLY A O 1
ATOM 659 N N . LEU A 1 85 ? -7.860 5.594 9.272 1.00 93.56 85 LEU A N 1
ATOM 660 C CA . LEU A 1 85 ? -7.464 6.269 8.050 1.00 93.56 85 LEU A CA 1
ATOM 661 C C . LEU A 1 85 ? -8.341 7.495 7.798 1.00 93.56 85 LEU A C 1
ATOM 663 O O . LEU A 1 85 ? -9.463 7.619 8.316 1.00 93.56 85 LEU A O 1
ATOM 667 N N . LYS A 1 86 ? -7.844 8.392 6.956 1.00 91.44 86 LYS A N 1
ATOM 668 C CA . LYS A 1 86 ? -8.590 9.486 6.329 1.00 91.44 86 LYS A CA 1
ATOM 669 C C . LYS A 1 86 ? -8.546 9.288 4.817 1.00 91.44 86 LYS A C 1
ATOM 671 O O . LYS A 1 86 ? -7.616 8.697 4.288 1.00 91.44 86 LYS A O 1
ATOM 676 N N . LYS A 1 87 ? -9.570 9.759 4.106 1.00 86.88 87 LYS A N 1
ATOM 677 C CA . LYS A 1 87 ? -9.480 9.833 2.642 1.00 86.88 87 LYS A CA 1
ATOM 678 C C . LYS A 1 87 ? -8.414 10.866 2.295 1.00 86.88 87 LYS A C 1
ATOM 680 O O . LYS A 1 87 ? -8.482 11.962 2.847 1.00 86.88 87 LYS A O 1
ATOM 685 N N . ALA A 1 88 ? -7.495 10.530 1.398 1.00 84.06 88 ALA A N 1
ATOM 686 C CA . ALA A 1 88 ? -6.501 11.491 0.947 1.00 84.06 88 ALA A CA 1
ATOM 687 C C . ALA A 1 88 ? -7.166 12.628 0.163 1.00 84.06 88 ALA A C 1
ATOM 689 O O . ALA A 1 88 ? -8.111 12.406 -0.604 1.00 84.06 88 ALA A O 1
ATOM 690 N N . ILE A 1 89 ? -6.671 13.849 0.347 1.00 77.38 89 ILE A N 1
ATOM 691 C CA . ILE A 1 89 ? -7.168 15.052 -0.326 1.00 77.38 89 ILE A CA 1
ATOM 692 C C . ILE A 1 89 ? -6.009 15.696 -1.097 1.00 77.38 89 ILE A C 1
ATOM 694 O O . ILE A 1 89 ? -4.902 15.810 -0.580 1.00 77.38 89 ILE A O 1
ATOM 698 N N . ASN A 1 90 ? -6.262 16.106 -2.342 1.00 70.00 90 ASN A N 1
ATOM 699 C CA . ASN A 1 90 ? -5.360 16.932 -3.142 1.00 70.00 90 ASN A CA 1
ATOM 700 C C . ASN A 1 90 ? -6.072 18.246 -3.503 1.00 70.00 90 ASN A C 1
ATOM 702 O O . ASN A 1 90 ? -7.012 18.251 -4.308 1.00 70.00 90 ASN A O 1
ATOM 706 N N . GLY A 1 91 ? -5.661 19.343 -2.864 1.00 77.56 91 GLY A N 1
ATOM 707 C CA . GLY A 1 91 ? -6.394 20.608 -2.892 1.00 77.56 91 GLY A CA 1
ATOM 708 C C . GLY A 1 91 ? -7.793 20.433 -2.298 1.00 77.56 91 GLY A C 1
ATOM 709 O O . GLY A 1 91 ? -7.938 20.133 -1.120 1.00 77.56 91 GLY A O 1
ATOM 710 N N . GLU A 1 92 ? -8.827 20.572 -3.125 1.00 74.44 92 GLU A N 1
ATOM 711 C CA . GLU A 1 92 ? -10.228 20.392 -2.710 1.00 74.44 92 GLU A CA 1
ATOM 712 C C . GLU A 1 92 ? -10.804 19.016 -3.086 1.00 74.44 92 GLU A C 1
ATOM 714 O O . GLU A 1 92 ? -11.952 18.701 -2.767 1.00 74.44 92 GLU A O 1
ATOM 719 N N . LYS A 1 93 ? -10.040 18.174 -3.795 1.00 73.06 93 LYS A N 1
ATOM 720 C CA . LYS A 1 93 ? -10.544 16.914 -4.357 1.00 73.06 93 LYS A CA 1
ATOM 721 C C . LYS A 1 93 ? -10.072 15.712 -3.554 1.00 73.06 93 LYS A C 1
ATOM 723 O O . LYS A 1 93 ? -8.889 15.566 -3.266 1.00 73.06 93 LYS A O 1
ATOM 728 N N . ILE A 1 94 ? -10.998 14.797 -3.268 1.00 76.44 94 ILE A N 1
ATOM 729 C CA . ILE A 1 94 ? -10.667 13.482 -2.709 1.00 76.44 94 ILE A CA 1
ATOM 730 C C . ILE A 1 94 ? -9.856 12.698 -3.746 1.00 76.44 94 ILE A C 1
ATOM 732 O O . ILE A 1 94 ? -10.316 12.490 -4.871 1.00 76.44 94 ILE A O 1
ATOM 736 N N . LYS A 1 95 ? -8.669 12.234 -3.354 1.00 80.06 95 LYS A N 1
ATOM 737 C CA . LYS A 1 95 ? -7.836 11.341 -4.158 1.00 80.06 95 LYS A CA 1
ATOM 738 C C . LYS A 1 95 ? -8.385 9.919 -4.009 1.00 80.06 95 LYS A C 1
ATOM 740 O O . LYS A 1 95 ? -8.418 9.351 -2.921 1.00 80.06 95 LYS A O 1
ATOM 745 N N . MET A 1 96 ? -8.903 9.372 -5.102 1.00 82.69 96 MET A N 1
ATOM 746 C CA . MET A 1 96 ? -9.499 8.035 -5.130 1.00 82.69 96 MET A CA 1
ATOM 747 C C . MET A 1 96 ? -8.432 6.961 -4.918 1.00 82.69 96 MET A C 1
ATOM 749 O O . MET A 1 96 ? -7.367 7.068 -5.507 1.00 82.69 96 MET A O 1
ATOM 753 N N . ASN A 1 97 ? -8.747 5.927 -4.132 1.00 87.75 97 ASN A N 1
ATOM 754 C CA . ASN A 1 97 ? -7.840 4.822 -3.799 1.00 87.75 97 ASN A CA 1
ATOM 755 C C . ASN A 1 97 ? -6.571 5.230 -3.037 1.00 87.75 97 ASN A C 1
ATOM 757 O O . ASN A 1 97 ? -5.589 4.499 -3.065 1.00 87.75 97 ASN A O 1
ATOM 761 N N . TYR A 1 98 ? -6.608 6.375 -2.347 1.00 89.00 98 TYR A N 1
ATOM 762 C CA . TYR A 1 98 ? -5.558 6.812 -1.434 1.00 89.00 98 TYR A CA 1
ATOM 763 C C . TYR A 1 98 ? -6.123 7.164 -0.071 1.00 89.00 98 TYR A C 1
ATOM 765 O O . TYR A 1 98 ? -7.214 7.744 0.054 1.00 89.00 98 TYR A O 1
ATOM 773 N N . TRP A 1 99 ? -5.326 6.877 0.948 1.00 92.06 99 TRP A N 1
ATOM 774 C CA . TRP A 1 99 ? -5.693 7.099 2.332 1.00 92.06 99 TRP A CA 1
ATOM 775 C C . TRP A 1 99 ? -4.518 7.659 3.120 1.00 92.06 99 TRP A C 1
ATOM 777 O O . TRP A 1 99 ? -3.424 7.103 3.093 1.00 92.06 99 TRP A O 1
ATOM 787 N N . ASP A 1 100 ? -4.773 8.753 3.833 1.00 91.12 100 ASP A N 1
ATOM 788 C CA . ASP A 1 100 ? -3.818 9.320 4.780 1.00 91.12 100 ASP A CA 1
ATOM 789 C C . ASP A 1 100 ? -3.936 8.561 6.105 1.00 91.12 100 ASP A C 1
ATOM 791 O O . ASP A 1 100 ? -5.043 8.304 6.607 1.00 91.12 100 ASP A O 1
ATOM 795 N N . ILE A 1 101 ? -2.794 8.215 6.683 1.00 91.06 101 ILE A N 1
ATOM 796 C CA . ILE A 1 101 ? -2.710 7.525 7.964 1.00 91.06 101 ILE A CA 1
ATOM 797 C C . ILE A 1 101 ? -2.811 8.573 9.070 1.00 91.06 101 ILE A C 1
ATOM 799 O O . ILE A 1 101 ? -2.116 9.585 9.056 1.00 91.06 101 ILE A O 1
ATOM 803 N N . LYS A 1 102 ? -3.732 8.377 10.022 1.00 86.12 102 LYS A N 1
ATOM 804 C CA . LYS A 1 102 ? -4.020 9.404 11.038 1.00 86.12 102 LYS A CA 1
ATOM 805 C C . LYS A 1 102 ? -2.870 9.651 12.003 1.00 86.12 102 LYS A C 1
ATOM 807 O O . LYS A 1 102 ? -2.690 10.785 12.429 1.00 86.12 102 LYS A O 1
ATOM 812 N N . SER A 1 103 ? -2.206 8.579 12.407 1.00 79.81 103 SER A N 1
ATOM 813 C CA . SER A 1 103 ? -1.094 8.603 13.345 1.00 79.81 103 SER A CA 1
ATOM 814 C C . SER A 1 103 ? -0.272 7.347 13.111 1.00 79.81 103 SER A C 1
ATOM 816 O O . SER A 1 103 ? -0.704 6.246 13.458 1.00 79.81 103 SER A O 1
ATOM 818 N N . LEU A 1 104 ? 0.879 7.529 12.492 1.00 82.50 104 LEU A N 1
ATOM 819 C CA . LEU A 1 104 ? 1.966 6.571 12.440 1.00 82.50 104 LEU A CA 1
ATOM 820 C C . LEU A 1 104 ? 3.185 7.402 12.815 1.00 82.50 104 LEU A C 1
ATOM 822 O O . LEU A 1 104 ? 3.378 8.458 12.226 1.00 82.50 104 LEU A O 1
ATOM 826 N N . LYS A 1 105 ? 3.892 6.998 13.863 1.00 74.06 105 LYS A N 1
ATOM 827 C CA . LYS A 1 105 ? 5.073 7.711 14.341 1.00 74.06 105 LYS A CA 1
ATOM 828 C C . LYS A 1 105 ? 6.187 6.703 14.513 1.00 74.06 105 LYS A C 1
ATOM 830 O O . LYS A 1 105 ? 6.013 5.760 15.294 1.00 74.06 105 LYS A O 1
ATOM 835 N N . TRP A 1 106 ? 7.281 6.900 13.796 1.00 75.25 106 TRP A N 1
ATOM 836 C CA . TRP A 1 106 ? 8.571 6.297 14.105 1.00 75.25 106 TRP A CA 1
ATOM 837 C C . TRP A 1 106 ? 9.447 7.287 14.873 1.00 75.25 106 TRP A C 1
ATOM 839 O O . TRP A 1 106 ? 10.170 6.883 15.780 1.00 75.25 106 TRP A O 1
ATOM 849 N N . GLU A 1 107 ? 9.292 8.583 14.592 1.00 69.12 107 GLU A N 1
ATOM 850 C CA . GLU A 1 107 ? 9.980 9.682 15.279 1.00 69.12 107 GLU A CA 1
ATOM 851 C C . GLU A 1 107 ? 8.992 10.727 15.849 1.00 69.12 107 GLU A C 1
ATOM 853 O O . GLU A 1 107 ? 7.778 10.667 15.622 1.00 69.12 107 GLU A O 1
ATOM 858 N N . GLU A 1 108 ? 9.482 11.673 16.665 1.00 59.06 108 GLU A N 1
ATOM 859 C CA . GLU A 1 108 ? 8.627 12.573 17.465 1.00 59.06 108 GLU A CA 1
ATOM 860 C C . GLU A 1 108 ? 7.738 13.515 16.612 1.00 59.06 108 GLU A C 1
ATOM 862 O O . GLU A 1 108 ? 6.645 13.895 17.061 1.00 59.06 108 GLU A O 1
ATOM 867 N N . GLU A 1 109 ? 8.118 13.789 15.355 1.00 61.62 109 GLU A N 1
ATOM 868 C CA . GLU A 1 109 ? 7.511 14.809 14.476 1.00 61.62 109 GLU A CA 1
ATOM 869 C C . GLU A 1 109 ? 7.095 14.309 13.074 1.00 61.62 109 GLU A C 1
ATOM 871 O O . GLU A 1 109 ? 7.054 15.082 12.120 1.00 61.62 109 GLU A O 1
ATOM 876 N N . GLU A 1 110 ? 6.735 13.032 12.928 1.00 66.69 110 GLU A N 1
ATOM 877 C CA . GLU A 1 110 ? 6.239 12.513 11.645 1.00 66.69 110 GLU A CA 1
ATOM 878 C C . GLU A 1 110 ? 4.714 12.640 11.496 1.00 66.69 110 GLU A C 1
ATOM 880 O O . GLU A 1 110 ? 3.926 12.212 12.349 1.00 66.69 110 GLU A O 1
ATOM 885 N N . GLU A 1 111 ? 4.293 13.217 10.371 1.00 67.75 111 GLU A N 1
ATOM 886 C CA . GLU A 1 111 ? 2.910 13.277 9.905 1.00 67.75 111 GLU A CA 1
ATOM 887 C C . GLU A 1 111 ? 2.886 13.145 8.375 1.00 67.75 111 GLU A C 1
ATOM 889 O O . GLU A 1 111 ? 3.895 13.327 7.709 1.00 67.75 111 GLU A O 1
ATOM 894 N N . GLY A 1 112 ? 1.721 12.848 7.794 1.00 76.62 112 GLY A N 1
ATOM 895 C CA . GLY A 1 112 ? 1.558 12.872 6.333 1.00 76.62 112 GLY A CA 1
ATOM 896 C C . GLY A 1 112 ? 1.780 11.538 5.619 1.00 76.62 112 GLY A C 1
ATOM 897 O O . GLY A 1 112 ? 1.606 11.474 4.401 1.00 76.62 112 GLY A O 1
ATOM 898 N N . HIS A 1 113 ? 2.059 10.452 6.351 1.00 85.88 113 HIS A N 1
ATOM 899 C CA . HIS A 1 113 ? 2.117 9.115 5.758 1.00 85.88 113 HIS A CA 1
ATOM 900 C C . HIS A 1 113 ? 0.813 8.756 5.046 1.00 85.88 113 HIS A C 1
ATOM 902 O O . HIS A 1 113 ? -0.300 8.993 5.538 1.00 85.88 113 HIS A O 1
ATOM 908 N N . ARG A 1 114 ? 0.950 8.132 3.884 1.00 89.12 114 ARG A N 1
ATOM 909 C CA . ARG A 1 114 ? -0.167 7.783 3.011 1.00 89.12 114 ARG A CA 1
ATOM 910 C C . ARG A 1 114 ? 0.109 6.450 2.360 1.00 89.12 114 ARG A C 1
ATOM 912 O O . ARG A 1 114 ? 1.244 6.155 2.022 1.00 89.12 114 ARG A O 1
ATOM 919 N N . PHE A 1 115 ? -0.945 5.704 2.076 1.00 91.31 115 PHE A N 1
ATOM 920 C CA . PHE A 1 115 ? -0.844 4.608 1.124 1.00 91.31 115 PHE A CA 1
ATOM 921 C C . PHE A 1 115 ? -1.894 4.730 0.023 1.00 91.31 115 PHE A C 1
ATOM 923 O O . PHE A 1 115 ? -2.911 5.423 0.172 1.00 91.31 115 PHE A O 1
ATOM 930 N N . GLY A 1 116 ? -1.624 4.074 -1.098 1.00 90.06 116 GLY A N 1
ATOM 931 C CA . GLY A 1 116 ? -2.490 4.033 -2.265 1.00 90.06 116 GLY A CA 1
ATOM 932 C C . GLY A 1 116 ? -2.521 2.653 -2.899 1.00 90.06 116 GLY A C 1
ATOM 933 O O . GLY A 1 116 ? -1.567 1.886 -2.799 1.00 90.06 116 GLY A O 1
ATOM 934 N N . ALA A 1 117 ? -3.646 2.323 -3.530 1.00 88.81 117 ALA A N 1
ATOM 935 C CA . ALA A 1 117 ? -3.741 1.123 -4.347 1.00 88.81 117 ALA A CA 1
ATOM 936 C C . ALA A 1 117 ? -3.373 1.443 -5.794 1.00 88.81 117 ALA A C 1
ATOM 938 O O . ALA A 1 117 ? -3.875 2.396 -6.406 1.00 88.81 117 ALA A O 1
ATOM 939 N N . THR A 1 118 ? -2.533 0.591 -6.350 1.00 84.50 118 THR A N 1
ATOM 940 C CA . THR A 1 118 ? -1.978 0.760 -7.683 1.00 84.50 118 THR A CA 1
ATOM 941 C C . THR A 1 118 ? -2.851 0.094 -8.744 1.00 84.50 118 THR A C 1
ATOM 943 O O . THR A 1 118 ? -3.714 -0.736 -8.452 1.00 84.50 118 THR A O 1
ATOM 946 N N . LYS A 1 119 ? -2.688 0.504 -10.003 1.00 81.75 119 LYS A N 1
ATOM 947 C CA . LYS A 1 119 ? -3.360 -0.110 -11.158 1.00 81.75 119 LYS A CA 1
ATOM 948 C C . LYS A 1 119 ? -2.767 -1.476 -11.497 1.00 81.75 119 LYS A C 1
ATOM 950 O O . LYS A 1 119 ? -3.470 -2.312 -12.061 1.00 81.75 119 LYS A O 1
ATOM 955 N N . VAL A 1 120 ? -1.477 -1.654 -11.233 1.00 78.94 120 VAL A N 1
ATOM 956 C CA . VAL A 1 120 ? -0.765 -2.896 -11.516 1.00 78.94 120 VAL A CA 1
ATOM 957 C C . VAL A 1 120 ? -1.153 -3.929 -10.470 1.00 78.94 120 VAL A C 1
ATOM 959 O O . VAL A 1 120 ? -1.273 -3.618 -9.286 1.00 78.94 120 VAL A O 1
ATOM 962 N N . VAL A 1 121 ? -1.392 -5.148 -10.938 1.00 85.62 121 VAL A N 1
ATOM 963 C CA . VAL A 1 121 ? -1.701 -6.285 -10.080 1.00 85.62 121 VAL A CA 1
ATOM 964 C C . VAL A 1 121 ? -0.555 -7.288 -10.110 1.00 85.62 121 VAL A C 1
ATOM 966 O O . VAL A 1 121 ? 0.126 -7.440 -11.135 1.00 85.62 121 VAL A O 1
ATOM 969 N N . ASP A 1 122 ? -0.363 -7.951 -8.975 1.00 84.69 122 ASP A N 1
ATOM 970 C CA . ASP A 1 122 ? 0.499 -9.121 -8.850 1.00 84.69 122 ASP A CA 1
ATOM 971 C C . ASP A 1 122 ? -0.040 -10.290 -9.694 1.00 84.69 122 ASP A C 1
ATOM 973 O O . ASP A 1 122 ? -1.126 -10.210 -10.286 1.00 84.69 122 ASP A O 1
ATOM 977 N N . ASP A 1 123 ? 0.721 -11.377 -9.786 1.00 85.25 123 ASP A N 1
ATOM 978 C CA . ASP A 1 123 ? 0.318 -12.558 -10.569 1.00 85.25 123 ASP A CA 1
ATOM 979 C C . ASP A 1 123 ? -0.973 -13.229 -10.054 1.00 85.25 123 ASP A C 1
ATOM 981 O O . ASP A 1 123 ? -1.634 -13.965 -10.789 1.00 85.25 123 ASP A O 1
ATOM 985 N N . ASN A 1 124 ? -1.397 -12.907 -8.829 1.00 84.94 124 ASN A N 1
ATOM 986 C CA . ASN A 1 124 ? -2.639 -13.380 -8.217 1.00 84.94 124 ASN A CA 1
ATOM 987 C C . ASN A 1 124 ? -3.818 -12.408 -8.413 1.00 84.94 124 ASN A C 1
ATOM 989 O O . ASN A 1 124 ? -4.936 -12.673 -7.965 1.00 84.94 124 ASN A O 1
ATOM 993 N N . GLY A 1 125 ? -3.606 -11.287 -9.106 1.00 87.12 125 GLY A N 1
ATOM 994 C CA . GLY A 1 125 ? -4.633 -10.283 -9.366 1.00 87.12 125 GLY A CA 1
ATOM 995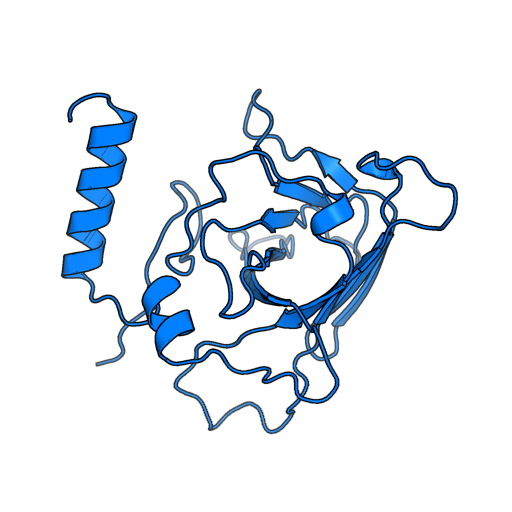 C C . GLY A 1 125 ? -4.880 -9.310 -8.209 1.00 87.12 125 GLY A C 1
ATOM 996 O O . GLY A 1 125 ? -5.858 -8.555 -8.258 1.00 87.12 125 GLY A O 1
ATOM 997 N N . ASN A 1 126 ? -4.025 -9.281 -7.184 1.00 89.00 126 ASN A N 1
ATOM 998 C CA . ASN A 1 126 ? -4.105 -8.292 -6.114 1.00 89.00 126 ASN A CA 1
ATOM 999 C C . ASN A 1 126 ? -3.385 -7.000 -6.511 1.00 89.00 126 ASN A C 1
ATOM 1001 O O . ASN A 1 126 ? -2.279 -7.045 -7.048 1.00 89.00 126 ASN A O 1
ATOM 1005 N N . PRO A 1 127 ? -3.958 -5.824 -6.208 1.00 88.19 127 PRO A N 1
ATOM 1006 C CA . PRO A 1 127 ? -3.264 -4.564 -6.425 1.00 88.19 127 PRO A CA 1
ATOM 1007 C C . PRO A 1 127 ? -2.056 -4.452 -5.491 1.00 88.19 127 PRO A C 1
ATOM 1009 O O . PRO A 1 127 ? -2.177 -4.700 -4.286 1.00 88.19 127 PRO A O 1
ATOM 1012 N N . SER A 1 128 ? -0.924 -3.994 -6.022 1.00 88.00 128 SER A N 1
ATOM 1013 C CA . SER A 1 128 ? 0.197 -3.571 -5.180 1.00 88.00 128 SER A CA 1
ATOM 1014 C C . SER A 1 128 ? -0.180 -2.306 -4.403 1.00 88.00 128 SER A C 1
ATOM 1016 O O . 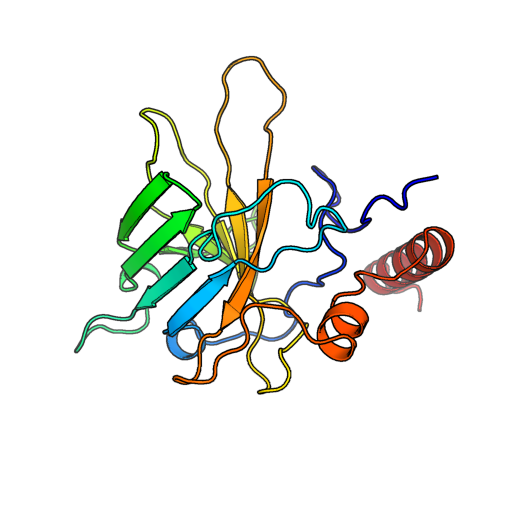SER A 1 128 ? -1.011 -1.503 -4.855 1.00 88.00 128 SER A O 1
ATOM 1018 N N . ILE A 1 129 ? 0.440 -2.112 -3.243 1.00 89.00 129 ILE A N 1
ATOM 1019 C CA . ILE A 1 129 ? 0.271 -0.917 -2.416 1.00 89.00 129 ILE A CA 1
ATOM 1020 C C . ILE A 1 129 ? 1.491 -0.024 -2.581 1.00 89.00 129 ILE A C 1
ATOM 1022 O O . ILE A 1 129 ? 2.616 -0.474 -2.405 1.00 89.00 129 ILE A O 1
ATOM 1026 N N . GLU A 1 130 ? 1.269 1.247 -2.889 1.00 86.44 130 GLU A N 1
ATOM 1027 C CA . GLU A 1 130 ? 2.295 2.273 -2.727 1.00 86.44 130 GLU A CA 1
ATOM 1028 C C . GLU A 1 130 ? 2.178 2.860 -1.317 1.00 86.44 130 GLU A C 1
ATOM 1030 O O . GLU A 1 130 ? 1.075 3.140 -0.837 1.00 86.44 130 GLU A O 1
ATOM 1035 N N . PHE A 1 131 ? 3.305 3.062 -0.650 1.00 85.88 131 PHE A N 1
ATOM 1036 C CA . PHE A 1 131 ? 3.382 3.646 0.677 1.00 85.88 131 PHE A CA 1
ATOM 1037 C C . PHE A 1 131 ? 4.323 4.845 0.647 1.00 85.88 131 PHE A C 1
ATOM 1039 O O . PHE A 1 131 ? 5.511 4.721 0.366 1.00 85.88 131 PHE A O 1
ATOM 1046 N N . LEU A 1 132 ? 3.772 6.017 0.928 1.00 82.81 132 LEU A N 1
ATOM 1047 C CA . LEU A 1 132 ? 4.488 7.275 1.017 1.00 82.81 132 LEU A CA 1
ATOM 1048 C C . LEU A 1 132 ? 4.892 7.509 2.472 1.00 82.81 132 LEU A C 1
ATOM 1050 O O . LEU A 1 132 ? 4.039 7.697 3.347 1.00 82.81 132 LEU A O 1
ATOM 1054 N N . VAL A 1 133 ? 6.197 7.541 2.705 1.00 77.38 133 VAL A N 1
ATOM 1055 C CA . VAL A 1 133 ? 6.788 8.022 3.946 1.00 77.38 133 VAL A CA 1
ATOM 1056 C C . VAL A 1 133 ? 7.089 9.505 3.799 1.00 77.38 133 VAL A C 1
ATOM 1058 O O . VAL A 1 133 ? 7.895 9.885 2.954 1.00 77.38 133 VAL A O 1
ATOM 1061 N N . ASP A 1 134 ? 6.476 10.324 4.649 1.00 73.56 134 ASP A N 1
ATOM 1062 C CA . ASP A 1 134 ? 6.863 11.717 4.834 1.00 73.56 134 ASP A CA 1
ATOM 1063 C C . ASP A 1 134 ? 7.627 11.821 6.157 1.00 73.56 134 ASP A C 1
ATOM 1065 O O . ASP A 1 134 ? 7.056 11.593 7.222 1.00 73.56 134 ASP A O 1
ATOM 1069 N N . ARG A 1 135 ? 8.941 12.066 6.080 1.00 60.94 135 ARG A N 1
ATOM 1070 C CA . ARG A 1 135 ? 9.813 12.144 7.266 1.00 60.94 135 ARG A CA 1
ATOM 1071 C C . ARG A 1 135 ? 9.913 13.546 7.861 1.00 60.94 135 ARG A C 1
ATOM 1073 O O . ARG A 1 135 ? 10.710 13.739 8.768 1.00 60.94 135 ARG A O 1
ATOM 1080 N N . GLY A 1 136 ? 9.189 14.541 7.336 1.00 53.03 136 GLY A N 1
ATOM 1081 C CA . GLY A 1 136 ? 9.069 15.860 7.974 1.00 53.03 136 GLY A CA 1
ATOM 1082 C C . GLY A 1 136 ? 10.383 16.560 8.369 1.00 53.03 136 GLY A C 1
ATOM 1083 O O . GLY A 1 136 ? 10.371 17.378 9.284 1.00 53.03 136 GLY A O 1
ATOM 1084 N N . TYR A 1 137 ? 11.523 16.263 7.728 1.00 43.75 137 TYR A N 1
ATOM 1085 C CA . TYR A 1 137 ? 12.824 16.770 8.180 1.00 43.75 137 TYR A CA 1
ATOM 1086 C C . TYR A 1 137 ? 12.899 18.301 8.065 1.00 43.75 137 TYR A C 1
ATOM 1088 O O . TYR A 1 137 ? 12.957 18.868 6.970 1.00 43.75 137 TYR A O 1
ATOM 1096 N N . VAL A 1 138 ? 12.941 18.985 9.210 1.00 39.31 138 VAL A N 1
ATOM 1097 C CA . VAL A 1 138 ? 13.074 20.443 9.289 1.00 39.31 138 VAL A CA 1
ATOM 1098 C C . VAL A 1 138 ? 14.425 20.870 8.696 1.00 39.31 138 VAL A C 1
ATOM 1100 O O . VAL A 1 138 ? 15.483 20.608 9.264 1.00 39.31 138 VAL A O 1
ATOM 1103 N N . GLY A 1 139 ? 14.394 21.558 7.550 1.00 37.84 139 GLY A N 1
ATOM 1104 C CA . GLY A 1 139 ? 15.567 22.199 6.934 1.00 37.84 139 GLY A CA 1
ATOM 1105 C C . GLY A 1 139 ? 16.116 21.532 5.669 1.00 37.84 139 GLY A C 1
ATOM 1106 O O . GLY A 1 139 ? 17.037 22.079 5.064 1.00 37.84 139 GLY A O 1
ATOM 1107 N N . TRP A 1 140 ? 15.539 20.410 5.237 1.00 37.50 140 TRP A N 1
ATOM 1108 C CA . TRP A 1 140 ? 15.791 19.788 3.932 1.00 37.50 140 TRP A CA 1
ATOM 1109 C C . TRP A 1 140 ? 14.480 19.754 3.132 1.00 37.50 140 TRP A C 1
ATOM 1111 O O . TRP A 1 140 ? 13.408 19.774 3.740 1.00 37.50 140 TRP A O 1
ATOM 1121 N N . PRO A 1 141 ? 14.507 19.767 1.785 1.00 41.84 141 PRO A N 1
ATOM 1122 C CA . PRO A 1 141 ? 13.287 19.540 1.013 1.00 41.84 141 PRO A CA 1
ATOM 1123 C C . PRO A 1 141 ? 12.639 18.219 1.466 1.00 41.84 141 PRO A C 1
ATOM 1125 O O . PRO A 1 141 ? 13.376 17.289 1.801 1.00 41.84 141 PRO A O 1
ATOM 1128 N N . PRO A 1 142 ? 11.296 18.129 1.515 1.00 48.22 142 PRO A N 1
ATOM 1129 C CA . PRO A 1 142 ? 10.600 16.940 1.994 1.00 48.22 142 PRO A CA 1
ATOM 1130 C C . PRO A 1 142 ? 11.080 15.717 1.210 1.00 48.22 142 PRO A C 1
ATOM 1132 O O . PRO A 1 142 ? 10.794 15.556 0.023 1.00 48.22 142 PRO A O 1
ATOM 1135 N N . HIS A 1 143 ? 11.862 14.864 1.869 1.00 48.62 143 HIS A N 1
ATOM 1136 C CA . HIS A 1 143 ? 12.266 13.583 1.317 1.00 48.62 143 HIS A CA 1
ATOM 1137 C C . HIS A 1 143 ? 11.083 12.632 1.472 1.00 48.62 143 HIS A C 1
ATOM 1139 O O . HIS A 1 143 ? 10.944 11.936 2.475 1.00 48.62 143 HIS A O 1
ATOM 1145 N N . GLN A 1 144 ? 10.200 12.651 0.476 1.00 59.69 144 GLN A N 1
ATOM 1146 C CA . GLN A 1 144 ? 9.161 11.645 0.324 1.00 59.69 144 GLN A CA 1
ATOM 1147 C C . GLN A 1 144 ? 9.805 10.368 -0.214 1.00 59.69 144 GLN A C 1
ATOM 1149 O O . GLN A 1 144 ? 10.177 10.298 -1.387 1.00 59.69 144 GLN A O 1
ATOM 1154 N N . SER A 1 145 ? 9.953 9.362 0.644 1.00 64.69 145 SER A N 1
ATOM 1155 C CA . SER A 1 145 ? 10.314 8.015 0.201 1.00 64.69 145 SER A CA 1
ATOM 1156 C C . SER A 1 145 ? 9.038 7.269 -0.159 1.00 64.69 145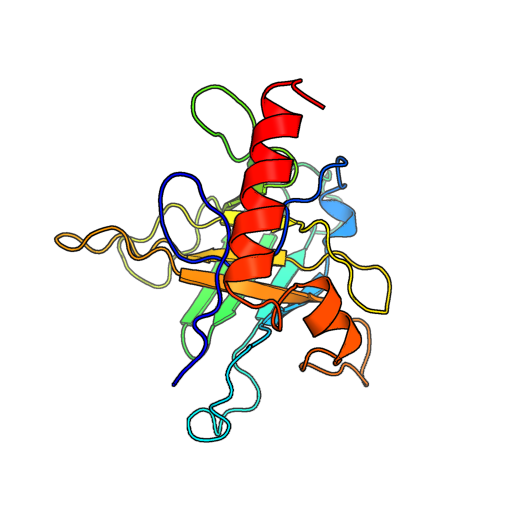 SER A C 1
ATOM 1158 O O . SER A 1 145 ? 8.088 7.241 0.624 1.00 64.69 145 SER A O 1
ATOM 1160 N N . MET A 1 146 ? 9.012 6.658 -1.338 1.00 72.94 146 MET A N 1
ATOM 1161 C CA . MET A 1 146 ? 7.912 5.804 -1.762 1.00 72.94 146 MET A CA 1
ATOM 1162 C C . MET A 1 146 ? 8.371 4.350 -1.764 1.00 72.94 146 MET A C 1
ATOM 1164 O O . MET A 1 146 ? 9.394 4.027 -2.361 1.00 72.94 146 MET A O 1
ATOM 1168 N N . TYR A 1 147 ? 7.590 3.489 -1.125 1.00 79.12 147 TYR A N 1
ATOM 1169 C CA . TYR A 1 147 ? 7.796 2.047 -1.093 1.00 79.12 147 TYR A CA 1
ATOM 1170 C C . TYR A 1 147 ? 6.655 1.361 -1.834 1.00 79.12 147 TYR A C 1
ATOM 1172 O O . TYR A 1 147 ? 5.508 1.802 -1.754 1.00 79.12 147 TYR A O 1
ATOM 1180 N N . LEU A 1 148 ? 6.960 0.286 -2.551 1.00 83.00 148 LEU A N 1
ATOM 1181 C CA . LEU A 1 148 ? 5.958 -0.575 -3.167 1.00 83.00 148 LEU A CA 1
ATOM 1182 C C . LEU A 1 148 ? 5.840 -1.856 -2.345 1.00 83.00 148 LEU A C 1
ATOM 1184 O O . LEU A 1 148 ? 6.842 -2.359 -1.846 1.00 83.00 148 LEU A O 1
ATOM 1188 N N . ALA A 1 149 ? 4.629 -2.382 -2.202 1.00 86.88 149 ALA A N 1
ATOM 1189 C CA . ALA A 1 149 ? 4.381 -3.617 -1.478 1.00 86.88 149 ALA A CA 1
ATOM 1190 C C . ALA A 1 149 ? 3.462 -4.568 -2.254 1.00 86.88 149 ALA A C 1
ATOM 1192 O O . ALA A 1 149 ? 2.458 -4.144 -2.840 1.00 86.88 149 ALA A O 1
ATOM 1193 N N . LYS A 1 150 ? 3.790 -5.861 -2.222 1.00 88.81 150 LYS A N 1
ATOM 1194 C CA . LYS A 1 150 ? 3.037 -6.972 -2.828 1.00 88.81 150 LYS A CA 1
ATOM 1195 C C . LYS A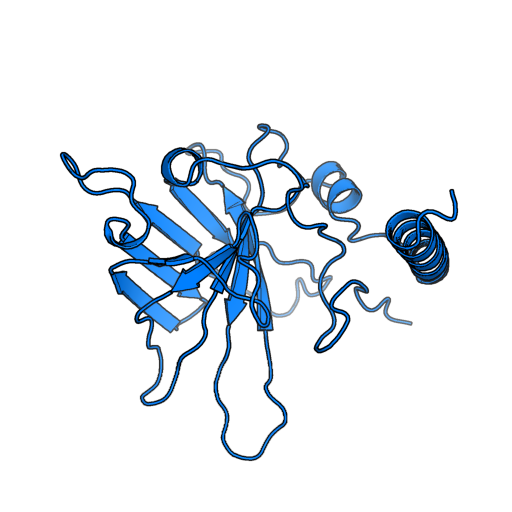 1 150 ? 2.346 -7.776 -1.733 1.00 88.81 150 LYS A C 1
ATOM 1197 O O . LYS A 1 150 ? 2.884 -7.922 -0.640 1.00 88.81 150 LYS A O 1
ATOM 1202 N N . LYS A 1 151 ? 1.134 -8.263 -1.997 1.00 91.75 151 LYS A N 1
ATOM 1203 C CA . LYS A 1 151 ? 0.304 -8.921 -0.984 1.00 91.75 151 LYS A CA 1
ATOM 1204 C C . LYS A 1 151 ? 0.798 -10.339 -0.688 1.00 91.75 151 LYS A C 1
ATOM 1206 O O . LYS A 1 151 ? 1.014 -11.116 -1.610 1.00 91.75 151 LYS A O 1
ATOM 1211 N N . ARG A 1 152 ? 0.923 -10.681 0.596 1.00 90.50 152 ARG A N 1
ATOM 1212 C CA . ARG A 1 152 ? 1.209 -12.040 1.073 1.00 90.50 152 ARG A CA 1
ATOM 1213 C C . ARG A 1 152 ? -0.074 -12.863 1.018 1.00 90.50 152 ARG A C 1
ATOM 1215 O O . ARG A 1 152 ? -1.026 -12.552 1.733 1.00 90.50 152 ARG A O 1
ATOM 1222 N N . GLU A 1 153 ? -0.099 -13.887 0.172 1.00 77.62 153 GLU A N 1
ATOM 1223 C CA . GLU A 1 153 ? -1.251 -14.790 0.056 1.00 77.62 153 GLU A CA 1
ATOM 1224 C C . GLU A 1 153 ? -1.050 -16.063 0.899 1.00 77.62 153 GLU A C 1
ATOM 1226 O O . GLU A 1 153 ? -1.911 -16.356 1.723 1.00 77.62 153 GLU A O 1
ATOM 1231 N N . ASP A 1 154 ? 0.105 -16.743 0.796 1.00 67.56 154 ASP A N 1
ATOM 1232 C CA . ASP A 1 154 ? 0.308 -18.098 1.344 1.00 67.56 154 ASP A CA 1
ATOM 1233 C C . ASP A 1 154 ? 1.723 -18.339 1.930 1.00 67.56 154 ASP A C 1
ATOM 1235 O O . ASP A 1 154 ? 2.611 -17.497 1.830 1.00 67.56 154 ASP A O 1
ATOM 1239 N N . GLU A 1 155 ? 1.963 -19.532 2.499 1.00 61.84 155 GLU A N 1
ATOM 1240 C CA . GLU A 1 155 ? 3.277 -19.977 3.016 1.00 61.84 155 GLU A CA 1
ATOM 1241 C C . GLU A 1 155 ? 4.381 -20.050 1.940 1.00 61.84 155 GLU A C 1
ATOM 1243 O O . GLU A 1 155 ? 5.560 -19.980 2.275 1.00 61.84 155 GLU A O 1
ATOM 1248 N N . ASN A 1 156 ? 4.012 -20.149 0.655 1.00 63.78 156 ASN A N 1
ATOM 1249 C CA . ASN A 1 156 ? 4.940 -20.144 -0.488 1.00 63.78 156 ASN A CA 1
ATOM 1250 C C . ASN A 1 156 ? 5.060 -18.755 -1.142 1.00 63.78 156 ASN A C 1
ATOM 1252 O O . ASN A 1 156 ? 5.302 -18.653 -2.343 1.00 63.78 156 ASN A O 1
ATOM 1256 N N . PHE A 1 157 ? 4.801 -17.687 -0.390 1.00 71.94 157 PHE A N 1
ATOM 1257 C CA . PHE A 1 157 ? 4.891 -16.326 -0.901 1.00 71.94 157 PHE A CA 1
ATOM 1258 C C . PHE A 1 157 ? 6.328 -15.983 -1.321 1.00 71.94 157 PHE A C 1
ATOM 1260 O O . PHE A 1 157 ? 7.247 -16.008 -0.505 1.00 71.94 157 PHE A O 1
ATOM 1267 N N . GLU A 1 158 ? 6.499 -15.627 -2.593 1.00 72.88 158 GLU A N 1
ATOM 1268 C CA . GLU A 1 158 ? 7.736 -15.041 -3.104 1.00 72.88 158 GLU A CA 1
ATOM 1269 C C . GLU A 1 158 ? 7.718 -13.529 -2.856 1.00 72.88 158 GLU A C 1
ATOM 1271 O O . GLU A 1 158 ? 6.859 -12.809 -3.378 1.00 72.88 158 GLU A O 1
ATOM 1276 N N . GLU A 1 159 ? 8.656 -13.062 -2.026 1.00 71.75 159 GLU A N 1
ATOM 1277 C CA . GLU A 1 159 ? 8.781 -11.644 -1.664 1.00 71.75 159 GLU A CA 1
ATOM 1278 C C . GLU A 1 159 ? 9.311 -10.790 -2.815 1.00 71.75 159 GLU A C 1
ATOM 1280 O O . GLU A 1 159 ? 8.998 -9.602 -2.917 1.00 71.75 159 GLU A O 1
ATOM 1285 N N . GLU A 1 160 ? 10.081 -11.414 -3.702 1.00 76.00 160 GLU A N 1
ATOM 1286 C CA . GLU A 1 160 ? 10.564 -10.792 -4.921 1.00 76.00 160 GLU A CA 1
ATOM 1287 C C . GLU A 1 160 ? 9.441 -10.660 -5.958 1.00 76.00 160 GLU A C 1
ATOM 1289 O O . GLU A 1 160 ? 8.466 -11.419 -5.991 1.00 76.00 160 GLU A O 1
ATOM 1294 N N . LEU A 1 161 ? 9.589 -9.666 -6.833 1.00 77.25 161 LEU A N 1
ATOM 1295 C CA . LEU A 1 161 ? 8.750 -9.575 -8.019 1.00 77.25 161 LEU A CA 1
ATOM 1296 C C . LEU A 1 161 ? 9.201 -10.595 -9.053 1.00 77.25 161 LEU A C 1
ATOM 1298 O O . LEU A 1 161 ? 10.399 -10.723 -9.316 1.00 77.25 161 LEU A O 1
ATOM 1302 N N . THR A 1 162 ? 8.233 -11.220 -9.711 1.00 81.25 162 THR A N 1
ATOM 1303 C CA . THR A 1 162 ? 8.497 -11.955 -10.950 1.00 81.25 162 THR A CA 1
ATOM 1304 C C . THR A 1 162 ? 8.919 -10.989 -12.057 1.00 81.25 162 THR A C 1
ATOM 1306 O O . THR A 1 162 ? 8.633 -9.787 -12.003 1.00 81.25 162 THR A O 1
ATOM 1309 N N . ASP A 1 163 ? 9.596 -11.490 -13.089 1.00 80.56 163 ASP A N 1
ATOM 1310 C CA . ASP A 1 163 ? 9.994 -10.656 -14.228 1.00 80.56 163 ASP A CA 1
ATOM 1311 C C . ASP A 1 163 ? 8.769 -10.031 -14.915 1.00 80.56 163 ASP A C 1
ATOM 1313 O O . ASP A 1 163 ? 8.798 -8.861 -15.308 1.00 80.56 163 ASP A O 1
ATOM 1317 N N . GLU A 1 164 ? 7.652 -10.760 -14.974 1.00 82.50 164 GLU A N 1
ATOM 1318 C CA . GLU A 1 164 ? 6.378 -10.262 -15.484 1.00 82.50 164 GLU A CA 1
ATOM 1319 C C . GLU A 1 164 ? 5.778 -9.167 -14.594 1.00 82.50 164 GLU A C 1
ATOM 1321 O O . GLU A 1 164 ? 5.225 -8.188 -15.102 1.00 82.50 164 GLU A O 1
ATOM 1326 N N . GLU A 1 165 ? 5.859 -9.295 -13.268 1.00 78.75 165 GLU A N 1
ATOM 1327 C CA . GLU A 1 165 ? 5.434 -8.239 -12.346 1.00 78.75 165 GLU A CA 1
ATOM 1328 C C . GLU A 1 165 ? 6.299 -6.987 -12.504 1.00 78.75 165 GLU A C 1
ATOM 1330 O O . GLU A 1 165 ? 5.759 -5.879 -12.587 1.00 78.75 165 GLU A O 1
ATOM 1335 N N . ARG A 1 166 ? 7.622 -7.151 -12.622 1.00 76.94 166 ARG A N 1
ATOM 1336 C CA . ARG A 1 166 ? 8.559 -6.049 -12.878 1.00 76.94 166 ARG A CA 1
ATOM 1337 C C . ARG A 1 166 ? 8.242 -5.339 -14.190 1.00 76.94 166 ARG A C 1
ATOM 1339 O O . ARG A 1 166 ? 8.172 -4.107 -14.223 1.00 76.94 166 ARG A O 1
ATOM 1346 N N . GLU A 1 167 ? 7.966 -6.088 -15.255 1.00 76.44 167 GLU A N 1
ATOM 1347 C CA . GLU A 1 167 ? 7.550 -5.529 -16.543 1.00 76.44 167 GLU A CA 1
ATOM 1348 C C . GLU A 1 167 ? 6.241 -4.733 -16.415 1.00 76.44 167 GLU A C 1
ATOM 1350 O O . GLU A 1 167 ? 6.170 -3.584 -16.860 1.00 76.44 167 GLU A O 1
ATOM 1355 N N . ARG A 1 168 ? 5.215 -5.286 -15.750 1.00 77.69 168 ARG A N 1
ATOM 1356 C CA . ARG A 1 168 ? 3.926 -4.594 -15.547 1.00 77.69 168 ARG A CA 1
ATOM 1357 C C . ARG A 1 168 ? 4.058 -3.336 -14.691 1.00 77.69 168 ARG A C 1
ATOM 1359 O O . ARG A 1 168 ? 3.340 -2.365 -14.936 1.00 77.69 168 ARG A O 1
ATOM 1366 N N . LEU A 1 169 ? 4.956 -3.348 -13.708 1.00 73.44 169 LEU A N 1
ATOM 1367 C CA . LEU A 1 169 ? 5.302 -2.192 -12.875 1.00 73.44 169 LEU A CA 1
ATOM 1368 C C . LEU A 1 169 ? 6.170 -1.170 -13.615 1.00 73.44 169 LEU A C 1
ATOM 1370 O O . LEU A 1 169 ? 6.325 -0.039 -13.149 1.00 73.44 169 LEU A O 1
ATOM 1374 N N . GLY A 1 170 ? 6.690 -1.541 -14.786 1.00 68.81 170 GLY A N 1
ATOM 1375 C CA . GLY A 1 170 ? 7.501 -0.662 -15.605 1.00 68.81 170 GLY A CA 1
ATOM 1376 C C . GLY A 1 170 ? 8.920 -0.475 -15.098 1.00 68.81 170 GLY A C 1
ATOM 1377 O O . GLY A 1 170 ? 9.542 0.524 -15.451 1.00 68.81 170 GLY A O 1
ATOM 1378 N N . ILE A 1 171 ? 9.408 -1.407 -14.280 1.00 68.06 171 ILE A N 1
ATOM 1379 C CA . ILE A 1 171 ? 10.743 -1.378 -13.671 1.00 68.06 171 ILE A CA 1
ATOM 1380 C C . ILE A 1 171 ? 11.839 -1.333 -14.746 1.00 68.06 171 ILE A C 1
ATOM 1382 O O . ILE A 1 171 ? 12.778 -0.552 -14.649 1.00 68.06 171 ILE A O 1
ATOM 1386 N N . TYR A 1 172 ? 11.663 -2.077 -15.839 1.00 63.94 172 TYR A N 1
ATOM 1387 C CA . TYR A 1 172 ? 12.643 -2.160 -16.927 1.00 63.94 172 TYR A CA 1
ATOM 1388 C C . TYR A 1 172 ? 12.464 -1.120 -18.047 1.00 63.94 172 TYR A C 1
ATOM 1390 O O . TYR A 1 172 ? 13.146 -1.200 -19.070 1.00 63.94 172 TYR A O 1
ATOM 1398 N N . MET A 1 173 ? 11.539 -0.163 -17.913 1.00 61.31 173 MET A N 1
ATOM 1399 C CA . MET A 1 173 ? 11.279 0.805 -18.985 1.00 61.31 173 MET A CA 1
ATOM 1400 C C . MET A 1 173 ? 12.424 1.813 -19.137 1.00 61.31 173 MET A C 1
ATOM 1402 O O . MET A 1 173 ? 12.814 2.491 -18.188 1.00 61.31 173 MET A O 1
ATOM 1406 N N . GLY A 1 174 ? 12.912 1.981 -20.368 1.00 55.50 174 GLY A N 1
ATOM 1407 C CA . GLY A 1 174 ? 13.955 2.961 -20.673 1.00 55.50 174 GLY A CA 1
ATOM 1408 C C . GLY A 1 174 ? 13.434 4.402 -20.771 1.00 55.50 174 GLY A C 1
ATOM 1409 O O . GLY A 1 174 ? 12.285 4.656 -21.137 1.00 55.50 174 GLY A O 1
ATOM 1410 N N . ASP A 1 175 ? 14.315 5.379 -20.546 1.00 56.19 175 ASP A N 1
ATOM 1411 C CA . ASP A 1 175 ? 14.060 6.833 -20.596 1.00 56.19 175 ASP A CA 1
ATOM 1412 C C . ASP A 1 175 ? 13.203 7.333 -21.770 1.00 56.19 175 ASP A C 1
ATOM 1414 O O . ASP A 1 175 ? 12.393 8.257 -21.647 1.00 56.19 175 ASP A O 1
ATOM 1418 N N . GLU A 1 176 ? 13.389 6.768 -22.957 1.00 60.56 176 GLU A N 1
ATOM 1419 C CA . GLU A 1 176 ? 12.633 7.196 -24.131 1.00 60.56 176 GLU A CA 1
ATOM 1420 C C . GLU A 1 176 ? 11.184 6.706 -24.103 1.00 60.56 176 GLU A C 1
ATOM 1422 O O . GLU A 1 176 ? 10.263 7.431 -24.501 1.00 60.56 176 GLU A O 1
ATOM 1427 N N . GLU A 1 177 ? 10.969 5.481 -23.628 1.00 60.53 177 GLU A N 1
ATOM 1428 C CA . GLU A 1 177 ? 9.643 4.903 -23.412 1.00 60.53 177 GLU A CA 1
ATOM 1429 C C . GLU A 1 177 ? 8.924 5.681 -22.313 1.00 60.53 177 GLU A C 1
ATOM 1431 O O . GLU A 1 177 ? 7.748 6.037 -22.468 1.00 60.53 177 GLU A O 1
ATOM 1436 N N . VAL A 1 178 ? 9.681 6.111 -21.297 1.00 58.53 178 VAL A N 1
ATOM 1437 C CA . VAL A 1 178 ? 9.249 7.059 -20.268 1.00 58.53 178 VAL A CA 1
ATOM 1438 C C . VAL A 1 178 ? 8.689 8.325 -20.865 1.00 58.53 178 VAL A C 1
ATOM 1440 O O . VAL A 1 178 ? 7.515 8.653 -20.652 1.00 58.53 178 VAL A O 1
ATOM 1443 N N . ILE A 1 179 ? 9.473 9.022 -21.671 1.00 59.12 179 ILE A N 1
ATOM 1444 C CA . ILE A 1 179 ? 9.066 10.292 -22.272 1.00 59.12 179 ILE A CA 1
ATOM 1445 C C . ILE A 1 179 ? 7.866 10.115 -23.223 1.00 59.12 179 ILE A C 1
ATOM 1447 O O . ILE A 1 179 ? 7.033 11.022 -23.352 1.00 59.12 179 ILE A O 1
ATOM 1451 N N . LYS A 1 180 ? 7.728 8.965 -23.891 1.00 65.25 180 LYS A N 1
ATOM 1452 C CA . LYS A 1 180 ? 6.583 8.683 -24.776 1.00 65.25 180 LYS A CA 1
ATOM 1453 C C . LYS A 1 180 ? 5.288 8.466 -23.989 1.00 65.25 180 LYS A C 1
ATOM 1455 O O . LYS A 1 180 ? 4.284 9.117 -24.301 1.00 65.25 180 LYS A O 1
ATOM 1460 N N . LEU A 1 181 ? 5.307 7.626 -22.953 1.00 61.75 181 LEU A N 1
ATOM 1461 C CA . LEU A 1 181 ? 4.158 7.372 -22.068 1.00 61.75 181 LEU A CA 1
ATOM 1462 C C . LEU A 1 181 ? 3.670 8.657 -21.397 1.00 61.75 181 LEU A C 1
ATOM 1464 O O . LEU A 1 181 ? 2.499 9.015 -21.506 1.00 61.75 181 LEU A O 1
ATOM 1468 N N . THR A 1 182 ? 4.604 9.421 -20.841 1.00 56.25 182 THR A N 1
ATOM 1469 C CA . THR A 1 182 ? 4.422 10.781 -20.314 1.00 56.25 182 THR A CA 1
ATOM 1470 C C . THR A 1 182 ? 3.572 11.670 -21.223 1.00 56.25 182 THR A C 1
ATOM 1472 O O . THR A 1 182 ? 2.552 12.240 -20.821 1.00 56.25 182 THR A O 1
ATOM 1475 N N . LYS A 1 183 ? 4.000 11.816 -22.484 1.00 63.06 183 LYS A N 1
ATOM 1476 C CA . LYS A 1 183 ? 3.331 12.684 -23.457 1.00 63.06 183 LYS A CA 1
ATOM 1477 C C . LYS A 1 183 ? 1.938 12.156 -23.787 1.00 63.06 183 LYS A C 1
ATOM 1479 O O . LYS A 1 183 ? 1.014 12.953 -23.946 1.00 63.06 183 LYS A O 1
ATOM 1484 N N . ARG A 1 184 ? 1.770 10.832 -23.861 1.00 62.12 184 ARG A N 1
ATOM 1485 C CA . ARG A 1 184 ? 0.478 10.182 -24.113 1.00 62.12 184 ARG A CA 1
ATOM 1486 C C . ARG A 1 184 ? -0.510 10.423 -22.970 1.00 62.12 184 ARG A C 1
ATOM 1488 O O . ARG A 1 184 ? -1.638 10.831 -23.238 1.00 62.12 184 ARG A O 1
ATOM 1495 N N . VAL A 1 185 ? -0.088 10.248 -21.717 1.00 58.94 185 VAL A N 1
ATOM 1496 C CA . VAL A 1 185 ? -0.918 10.502 -20.526 1.00 58.94 185 VAL A CA 1
ATOM 1497 C C . VAL A 1 185 ? -1.318 11.975 -20.445 1.00 58.94 185 VAL A C 1
ATOM 1499 O O . VAL A 1 185 ? -2.500 12.276 -20.276 1.00 58.94 185 VAL A O 1
ATOM 1502 N N . LYS A 1 186 ? -0.373 12.904 -20.662 1.00 57.47 186 LYS A N 1
ATOM 1503 C CA . LYS A 1 186 ? -0.659 14.351 -20.718 1.00 57.47 186 LYS A CA 1
ATOM 1504 C C . LYS A 1 186 ? -1.692 14.690 -21.791 1.00 57.47 186 LYS A C 1
ATOM 1506 O O . LYS A 1 186 ? -2.651 15.405 -21.517 1.00 57.47 186 LYS A O 1
ATOM 1511 N N . ARG A 1 187 ? -1.540 14.146 -23.002 1.00 57.06 187 ARG A N 1
ATOM 1512 C CA . ARG A 1 187 ? -2.506 14.352 -24.092 1.00 57.06 187 ARG A CA 1
ATOM 1513 C C . ARG A 1 187 ? -3.893 13.804 -23.758 1.00 57.06 187 ARG A C 1
ATOM 1515 O O . ARG A 1 187 ? -4.872 14.499 -24.003 1.00 57.06 187 ARG A O 1
ATOM 1522 N N . LYS A 1 188 ? -3.974 12.621 -23.142 1.00 56.50 188 LYS A N 1
ATOM 1523 C CA . LYS A 1 188 ? -5.242 12.019 -22.706 1.00 56.50 188 LYS A CA 1
ATOM 1524 C C . LYS A 1 188 ? -5.927 12.846 -21.609 1.00 56.50 188 LYS A C 1
ATOM 1526 O O . LYS A 1 188 ? -7.121 13.098 -21.705 1.00 56.50 188 LYS A O 1
ATOM 1531 N N . LYS A 1 189 ? -5.178 13.337 -20.609 1.00 53.44 189 LYS A N 1
ATOM 1532 C CA . LYS A 1 189 ? -5.698 14.260 -19.574 1.00 53.44 189 LYS A CA 1
ATOM 1533 C C . LYS A 1 189 ? -6.241 15.565 -20.171 1.00 53.44 189 LYS A C 1
ATOM 1535 O O . LYS A 1 189 ? -7.219 16.097 -19.664 1.00 53.44 189 LYS A O 1
ATOM 1540 N N . MET A 1 190 ? -5.615 16.069 -21.235 1.00 62.31 190 MET A N 1
ATOM 1541 C CA . MET A 1 190 ? -6.046 17.282 -21.941 1.00 62.31 190 MET A CA 1
ATOM 1542 C C . MET A 1 190 ? -7.162 17.039 -22.974 1.00 62.31 190 MET A C 1
ATOM 1544 O O . MET A 1 190 ? -7.573 17.986 -23.636 1.00 62.31 190 MET A O 1
ATOM 1548 N N . GLY A 1 191 ? -7.635 15.799 -23.149 1.00 50.53 191 GLY A N 1
ATOM 1549 C CA . GLY A 1 191 ? -8.656 15.465 -24.150 1.00 50.53 191 GLY A CA 1
ATOM 1550 C C . GLY A 1 191 ? -8.188 15.633 -25.601 1.00 50.53 191 GLY A C 1
ATOM 1551 O O . GLY A 1 191 ? -9.001 15.883 -26.483 1.00 50.53 191 GLY A O 1
ATOM 1552 N N . LEU A 1 192 ? -6.877 15.541 -25.850 1.00 50.47 192 LEU A N 1
ATOM 1553 C CA . LEU A 1 192 ? -6.267 15.742 -27.172 1.00 50.47 192 LEU A CA 1
ATOM 1554 C C . LEU A 1 192 ? -6.099 14.442 -27.981 1.00 50.47 192 LEU A C 1
ATOM 1556 O O . LEU A 1 192 ? -5.525 14.488 -29.070 1.00 50.47 192 LEU A O 1
ATOM 1560 N N . VAL A 1 193 ? -6.527 13.296 -27.438 1.00 51.19 193 VAL A N 1
ATOM 1561 C CA . VAL A 1 193 ? -6.522 11.964 -28.076 1.00 51.19 193 VAL A CA 1
ATOM 1562 C C . VAL A 1 193 ? -7.708 11.162 -27.565 1.00 51.19 193 VAL A C 1
ATOM 1564 O O . VAL A 1 193 ? -7.888 11.152 -26.325 1.00 51.19 193 VAL A O 1
#

Sequence (193 aa):
MFGEPKYWSETEGIQSGVEPCPTPISLKSLCGTYSWVFDGDSQEECEETDFGFFELSLPPGKRPLPASFTGYVKLGTLESYFHGLKKAINGEKIKMNYWDIKSLKWEEEEEGHRFGATKVVDDNGNPSIEFLVDRGYVGWPPHQSMYLAKKREDENFEEELTDEERERLGIYMGDEEVIKLTKRVKRKKMGLV

Foldseek 3Di:
DDFDQADDDPPDDGDQQWAFAPDADQLQLVAAKWAWEDDDPPPPPPPPPGQWIKGKDQPPPDDSDQQRIKIWTHGRPQIWIFGGWAQDDDPHDGDGQKIFTPDTDSDPDFGGKMKGFTNQAAPVRGTKMKIWGFPVDPPDDTPTDIIIIHGDDDPPDDRYGDPVSCVSSCVVPGPVSVVVVVVVVVCVVVVND

Organism: Piloderma croceum (strain F 1598) (NCBI:txid765440)

Secondary structure (DSSP, 8-state):
---------SSS----S-PBPSS---GGGG-EEEEEE---S-TTS---S--EEEEEE--TT--S-GGG-EEEEEETTEEEEEE-EEEEEETTEEEEEEEEES---SSTT----EEEEEEEE-TTSPEEEEEEEE---TTS---EEEEEEEE--STT---SPPHHHHHHHTTT--HHHHHHHHHHHHHHHTT--

pLDDT: mean 72.4, std 19.12, range [24.03, 97.06]

Radius of gyration: 17.04 Å; chains: 1; bounding box: 44×42×46 Å